Protein AF-A0A947W1D9-F1 (afdb_monomer)

Secondary structure (DSSP, 8-state):
-TTTGGGGGG-TT---EEESS----STTEEEHHHHHHHHHHHHHH-TTHHHHHHTT--TTSEEEEEEE--TTSS-EEEEEEHHHHHHHHHHHHHH--S--TT-EEEE-S-TTSHIIIIIIIIHHHHHTPEEEE-S-GGG------EE--TTTTS-SEE--GGG--TT---EEPTT----PPPPPP--

Nearest PDB structures (foldseek):
  5x8g-assembly2_D  TM=7.970E-01  e=2.942E-05  Bacillus subtilis subsp. subtilis str. 168
  4rm2-assembly2_B  TM=6.551E-01  e=7.349E-05  Rhodopseudomonas palustris
  7r27-assembly2_B  TM=7.292E-01  e=8.816E-04  Lactiplantibacillus plantarum subsp. plantarum NC8
  8r2r-assembly1_A  TM=5.818E-01  e=1.719E-04  Mycobacterium tuberculosis H37Rv
  8r2r-assembly1_B  TM=5.277E-01  e=4.295E-04  Mycobacterium tuberculosis H37Rv

Radius of gyration: 20.8 Å; Cα contacts (8 Å, |Δi|>4): 222; chains: 1; bounding box: 46×41×56 Å

Mean predicted aligned error: 9.66 Å

pLDDT: mean 82.37, std 11.37, range [47.38, 97.5]

Structure (mmCIF, N/CA/C/O backbone):
data_AF-A0A947W1D9-F1
#
_entry.id   AF-A0A947W1D9-F1
#
loop_
_atom_site.group_PDB
_atom_site.id
_atom_site.type_symbol
_atom_site.label_atom_id
_atom_site.label_alt_id
_atom_site.label_comp_id
_atom_site.label_asym_id
_atom_site.label_entity_id
_atom_site.label_seq_id
_atom_site.pdbx_PDB_ins_code
_atom_site.Cartn_x
_atom_site.Cartn_y
_atom_site.Cartn_z
_atom_site.occupancy
_atom_site.B_iso_or_equiv
_atom_site.auth_seq_id
_atom_site.auth_comp_id
_atom_site.auth_asym_id
_atom_site.auth_atom_id
_atom_site.pdbx_PDB_model_num
ATOM 1 N N . MET A 1 1 ? -1.445 18.663 15.260 1.00 65.25 1 MET A N 1
ATOM 2 C CA . MET A 1 1 ? -2.920 18.603 15.374 1.00 65.25 1 MET A CA 1
ATOM 3 C C . MET A 1 1 ? -3.653 19.907 15.037 1.00 65.25 1 MET A C 1
ATOM 5 O O . MET A 1 1 ? -4.730 19.825 14.460 1.00 65.25 1 MET A O 1
ATOM 9 N N . GLU A 1 2 ? -3.086 21.098 15.281 1.00 70.19 2 GLU A N 1
ATOM 10 C CA . GLU A 1 2 ? -3.720 22.392 14.919 1.00 70.19 2 GLU A CA 1
ATOM 11 C C . GLU A 1 2 ? -4.111 22.526 13.439 1.00 70.19 2 GLU A C 1
ATOM 13 O O . GLU A 1 2 ? -5.092 23.182 13.113 1.00 70.19 2 GLU A O 1
ATOM 18 N N . LYS A 1 3 ? -3.373 21.865 12.541 1.00 77.81 3 LYS A N 1
ATOM 19 C CA . LYS A 1 3 ? -3.669 21.858 11.103 1.00 77.81 3 LYS A CA 1
ATOM 20 C C . LYS A 1 3 ? -4.843 20.958 10.712 1.00 77.81 3 LYS A C 1
ATOM 22 O O . LYS A 1 3 ? -5.355 21.135 9.623 1.00 77.81 3 LYS A O 1
ATOM 27 N N . LEU A 1 4 ? -5.236 19.986 11.542 1.00 81.19 4 LEU A N 1
ATOM 28 C CA . LEU A 1 4 ? -6.289 19.017 11.206 1.00 81.19 4 LEU A CA 1
ATOM 29 C C . LEU A 1 4 ? -7.662 19.464 11.718 1.00 81.19 4 LEU A C 1
ATOM 31 O O . LEU A 1 4 ? -8.633 19.395 10.972 1.00 81.19 4 LEU A O 1
ATOM 35 N N . LYS A 1 5 ? -7.734 19.960 12.964 1.00 80.56 5 LYS A N 1
ATOM 36 C CA . LYS A 1 5 ? -8.996 20.350 13.623 1.00 80.56 5 LYS A CA 1
ATOM 37 C C . LYS A 1 5 ? -9.907 21.246 12.767 1.00 80.56 5 LYS A C 1
ATOM 39 O O . LYS A 1 5 ? -11.096 20.944 12.692 1.00 80.56 5 LYS A O 1
ATOM 44 N N . PRO A 1 6 ? -9.401 22.286 12.070 1.00 86.75 6 PRO A N 1
ATOM 45 C CA . PRO A 1 6 ? -10.247 23.146 11.244 1.00 86.75 6 PRO A CA 1
ATOM 46 C C . PRO A 1 6 ? -10.949 22.409 10.101 1.00 86.75 6 PRO A C 1
ATOM 48 O O . PRO A 1 6 ? -12.008 22.850 9.677 1.00 86.75 6 PRO A O 1
ATOM 51 N N . HIS A 1 7 ? -10.396 21.287 9.633 1.00 88.31 7 HIS A N 1
ATOM 52 C CA . HIS A 1 7 ? -10.870 20.550 8.460 1.00 88.31 7 HIS A CA 1
ATOM 53 C C . HIS A 1 7 ? -11.652 19.276 8.809 1.00 88.31 7 HIS A C 1
ATOM 55 O O . HIS A 1 7 ? -12.111 18.589 7.905 1.00 88.31 7 HIS A O 1
ATOM 61 N N . LEU A 1 8 ? -11.859 18.940 10.092 1.00 86.06 8 LEU A N 1
ATOM 62 C CA . LEU A 1 8 ? -12.599 17.721 10.472 1.00 86.06 8 LEU A CA 1
ATOM 63 C C . LEU A 1 8 ? -14.022 17.691 9.894 1.00 86.06 8 LEU A C 1
ATOM 65 O O . LEU A 1 8 ? -14.503 16.642 9.479 1.00 86.06 8 LEU A O 1
ATOM 69 N N . HIS A 1 9 ? -14.666 18.856 9.795 1.00 87.69 9 HIS A N 1
ATOM 70 C CA . HIS A 1 9 ? -15.991 19.001 9.191 1.00 87.69 9 HIS A CA 1
ATOM 71 C C . HIS A 1 9 ? -16.025 18.684 7.681 1.00 87.69 9 HIS A C 1
ATOM 73 O O . HIS A 1 9 ? -17.098 18.431 7.138 1.00 87.69 9 HIS A O 1
ATOM 79 N N . GLU A 1 10 ? -14.870 18.680 7.006 1.00 92.75 10 GLU A N 1
ATOM 80 C CA . GLU A 1 10 ? -14.723 18.332 5.586 1.00 92.75 10 GLU A CA 1
ATOM 81 C C . GLU A 1 10 ? -14.607 16.813 5.366 1.00 92.75 10 GLU A C 1
ATOM 83 O O . GLU A 1 10 ? -14.600 16.353 4.225 1.00 92.75 10 GLU A O 1
ATOM 88 N N . LEU A 1 11 ? -14.523 16.023 6.444 1.00 89.75 11 LEU A N 1
ATOM 89 C CA . LEU A 1 11 ? -14.273 14.582 6.412 1.00 89.75 11 LEU A CA 1
ATOM 90 C C . LEU A 1 11 ? -15.469 13.796 6.986 1.00 89.75 11 LEU A C 1
ATOM 92 O O . LEU A 1 11 ? -15.345 13.175 8.041 1.00 89.75 11 LEU A O 1
ATOM 96 N N . PRO A 1 12 ? -16.636 13.785 6.312 1.00 89.19 12 PRO A N 1
ATOM 97 C CA . PRO A 1 12 ? -17.862 13.182 6.848 1.00 89.19 12 PRO A CA 1
ATOM 98 C C . PRO A 1 12 ? -17.763 11.663 7.064 1.00 89.19 12 PRO A C 1
ATOM 100 O O . PRO A 1 12 ? -18.490 11.112 7.886 1.00 89.19 12 PRO A O 1
ATOM 103 N N . ASP A 1 13 ? -16.854 10.992 6.353 1.00 91.44 13 ASP A N 1
ATOM 104 C CA . ASP A 1 13 ? -16.625 9.548 6.466 1.00 91.44 13 ASP A CA 1
ATOM 105 C C . ASP A 1 13 ? -15.578 9.176 7.534 1.00 91.44 13 ASP A C 1
ATOM 107 O O . ASP A 1 13 ? -15.318 7.990 7.768 1.00 91.44 13 ASP A O 1
ATOM 111 N N . LEU A 1 14 ? -14.956 10.163 8.191 1.00 90.25 14 LEU A N 1
ATOM 112 C CA . LEU A 1 14 ? -13.935 9.931 9.208 1.00 90.25 14 LEU A CA 1
ATOM 113 C C . LEU A 1 14 ? -14.561 9.352 10.482 1.00 90.25 14 LEU A C 1
ATOM 115 O O . LEU A 1 14 ? -15.248 10.036 11.236 1.00 90.25 14 LEU A O 1
ATOM 119 N N . LYS A 1 15 ? -14.280 8.073 10.746 1.00 91.12 15 LYS A N 1
ATOM 120 C CA . LYS A 1 15 ? -14.845 7.355 11.899 1.00 91.12 15 LYS A CA 1
ATOM 121 C C . LYS A 1 15 ? -13.993 7.424 13.153 1.00 91.12 15 LYS A C 1
ATOM 123 O O . LYS A 1 15 ? -14.561 7.463 14.234 1.00 91.12 15 LYS A O 1
ATOM 128 N N . TRP A 1 16 ? -12.670 7.386 13.013 1.00 91.12 16 TRP A N 1
ATOM 129 C CA . TRP A 1 16 ? -11.745 7.324 14.142 1.00 91.12 16 TRP A CA 1
ATOM 130 C C . TRP A 1 16 ? -10.490 8.146 13.874 1.00 91.12 16 TRP A C 1
ATOM 132 O O . TRP A 1 16 ? -9.946 8.118 12.769 1.00 91.12 16 TRP A O 1
ATOM 142 N N . LEU A 1 17 ? -10.011 8.821 14.913 1.00 90.50 17 LEU A N 1
ATOM 143 C CA . LEU A 1 17 ? -8.702 9.458 14.971 1.00 90.50 17 LEU A CA 1
ATOM 144 C C . LEU A 1 17 ? -7.803 8.617 15.880 1.00 90.50 17 LEU A C 1
ATOM 146 O O . LEU A 1 17 ? -8.127 8.409 17.046 1.00 90.50 17 LEU A O 1
ATOM 150 N N . ILE A 1 18 ? -6.694 8.114 15.337 1.00 91.56 18 ILE A N 1
ATOM 151 C CA . ILE A 1 18 ? -5.719 7.325 16.098 1.00 91.56 18 ILE A CA 1
ATOM 152 C C . ILE A 1 18 ? -4.506 8.201 16.379 1.00 91.56 18 ILE A C 1
ATOM 154 O O . ILE A 1 18 ? -3.854 8.681 15.448 1.00 91.56 18 ILE A O 1
ATOM 158 N N . CYS A 1 19 ? -4.211 8.413 17.656 1.00 88.00 19 CYS A N 1
ATOM 159 C CA . CYS A 1 19 ? -3.141 9.297 18.097 1.00 88.00 19 CYS A CA 1
ATOM 160 C C . CYS A 1 19 ? -1.982 8.504 18.700 1.00 88.00 19 CYS A C 1
ATOM 162 O O . CYS A 1 19 ? -2.192 7.577 19.480 1.00 88.00 19 CYS A O 1
ATOM 164 N N . TRP A 1 20 ? -0.759 8.874 18.317 1.00 82.31 20 TRP A N 1
ATOM 165 C CA . TRP A 1 20 ? 0.463 8.258 18.839 1.00 82.31 20 TRP A CA 1
ATOM 166 C C . TRP A 1 20 ? 0.840 8.839 20.203 1.00 82.31 20 TRP A C 1
ATOM 168 O O . TRP A 1 20 ? 0.899 8.098 21.175 1.00 82.31 20 TRP A O 1
ATOM 178 N N . ASP A 1 21 ? 1.022 10.162 20.266 1.00 70.44 21 ASP A N 1
ATOM 179 C CA . ASP A 1 21 ? 1.586 10.843 21.442 1.00 70.44 21 ASP A CA 1
ATOM 180 C C . ASP A 1 21 ? 0.650 11.905 22.059 1.00 70.44 21 ASP A C 1
ATOM 182 O O . ASP A 1 21 ? 0.921 12.402 23.148 1.00 70.44 21 ASP A O 1
ATOM 186 N N . ASP A 1 22 ? -0.448 12.259 21.380 1.00 66.12 22 ASP A N 1
ATOM 187 C CA . ASP A 1 22 ? -1.362 13.337 21.786 1.00 66.12 22 ASP A CA 1
ATOM 188 C C . ASP A 1 22 ? -2.714 12.784 22.271 1.00 66.12 22 ASP A C 1
ATOM 190 O O . ASP A 1 22 ? -3.295 11.902 21.636 1.00 66.12 22 ASP A O 1
ATOM 194 N N . GLU A 1 23 ? -3.276 13.367 23.331 1.00 64.25 23 GLU A N 1
ATOM 195 C CA . GLU A 1 23 ? -4.697 13.208 23.660 1.00 64.25 23 GLU A CA 1
ATOM 196 C C . GLU A 1 23 ? -5.527 14.190 22.821 1.00 64.25 23 GLU A C 1
ATOM 198 O O . GLU A 1 23 ? -5.279 15.401 22.807 1.00 64.25 23 GLU A O 1
ATOM 203 N N . LEU A 1 24 ? -6.522 13.676 22.100 1.00 66.50 24 LEU A N 1
ATOM 204 C CA . LEU A 1 24 ? -7.522 14.502 21.436 1.00 66.50 24 LEU A CA 1
ATOM 205 C C . LEU A 1 24 ? -8.778 14.562 22.306 1.00 66.50 24 LEU A C 1
ATOM 207 O O . LEU A 1 24 ? -9.308 13.544 22.733 1.00 66.50 24 LEU A O 1
ATOM 211 N N . ASP A 1 25 ? -9.280 15.773 22.522 1.00 73.88 25 ASP A N 1
ATOM 212 C CA . ASP A 1 25 ? -10.601 16.014 23.111 1.00 73.88 25 ASP A CA 1
ATOM 213 C C . ASP A 1 25 ? -11.681 15.920 22.018 1.00 73.88 25 ASP A C 1
ATOM 215 O O . ASP A 1 25 ? -12.396 16.875 21.731 1.00 73.88 25 ASP A O 1
ATOM 219 N N . GLU A 1 26 ? -11.697 14.791 21.308 1.00 79.62 26 GLU A N 1
ATOM 220 C CA . GLU A 1 26 ? -12.687 14.464 20.280 1.00 79.62 26 GLU A CA 1
ATOM 221 C C . GLU A 1 26 ? -13.307 13.108 20.626 1.00 79.62 26 GLU A C 1
ATOM 223 O O . GLU A 1 26 ? -12.587 12.148 20.917 1.00 79.62 26 GLU A O 1
ATOM 228 N N . GLU A 1 27 ? -14.636 13.004 20.559 1.00 82.25 27 GLU A N 1
ATOM 229 C CA . GLU A 1 27 ? -15.376 11.797 20.963 1.00 82.25 27 GLU A CA 1
ATOM 230 C C . GLU A 1 27 ? -14.940 10.543 20.180 1.00 82.25 27 GLU A C 1
ATOM 232 O O . GLU A 1 27 ? -14.950 9.429 20.704 1.00 82.25 27 GLU A O 1
ATOM 237 N N . ASN A 1 28 ? -14.511 10.720 18.929 1.00 87.56 28 ASN A N 1
ATOM 238 C CA . ASN A 1 28 ? -14.070 9.648 18.043 1.00 87.56 28 ASN A CA 1
ATOM 239 C C . ASN A 1 28 ? -12.541 9.479 17.987 1.00 87.56 28 ASN A C 1
ATOM 241 O O . ASN A 1 28 ? -12.009 8.966 16.998 1.00 87.56 28 ASN A O 1
ATOM 245 N N . SER A 1 29 ? -11.818 9.893 19.027 1.00 89.56 29 SER A N 1
ATOM 246 C CA . SER A 1 29 ? -10.366 9.731 19.110 1.00 89.56 29 SER A CA 1
ATOM 247 C C . SER A 1 29 ? -9.937 8.685 20.140 1.00 89.56 29 SER A C 1
ATOM 249 O O . SER A 1 29 ? -10.567 8.522 21.184 1.00 89.56 29 SER A O 1
ATOM 251 N N . ILE A 1 30 ? -8.873 7.942 19.829 1.00 90.56 30 ILE A N 1
ATOM 252 C CA . ILE A 1 30 ? -8.251 6.959 20.727 1.00 90.56 30 ILE A CA 1
ATOM 253 C C . ILE A 1 30 ? -6.729 6.954 20.554 1.00 90.56 30 ILE A C 1
ATOM 255 O O . ILE A 1 30 ? -6.211 7.299 19.490 1.00 90.56 30 ILE A O 1
ATOM 259 N N . SER A 1 31 ? -6.005 6.516 21.584 1.00 90.12 31 SER A N 1
ATOM 260 C CA . SER A 1 31 ? -4.573 6.239 21.460 1.00 90.12 31 SER A CA 1
ATOM 261 C C . SER A 1 31 ? -4.322 4.979 20.626 1.00 90.12 31 SER A C 1
ATOM 263 O O . SER A 1 31 ? -5.196 4.111 20.497 1.00 90.12 31 SER A O 1
ATOM 265 N N . LEU A 1 32 ? -3.108 4.850 20.086 1.00 90.88 32 LEU A N 1
ATOM 266 C CA . LEU A 1 32 ? -2.674 3.614 19.436 1.00 90.88 32 LEU A CA 1
ATOM 267 C C . LEU A 1 32 ? -2.773 2.411 20.387 1.00 90.88 32 LEU A C 1
ATOM 269 O O . LEU A 1 32 ? -3.315 1.382 20.000 1.00 90.88 32 LEU A O 1
ATOM 273 N N . GLU A 1 33 ? -2.350 2.562 21.643 1.00 90.50 33 GLU A N 1
ATOM 274 C CA . GLU A 1 33 ? -2.447 1.504 22.660 1.00 90.50 33 GLU A CA 1
ATOM 275 C C . GLU A 1 33 ? -3.904 1.055 22.881 1.00 90.50 33 GLU A C 1
ATOM 277 O O . GLU A 1 33 ? -4.206 -0.138 22.950 1.00 90.50 33 GLU A O 1
ATO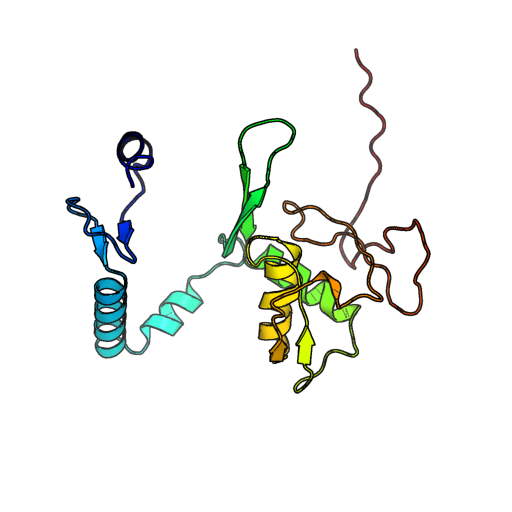M 282 N N . ALA A 1 34 ? -4.849 1.998 22.940 1.00 90.75 34 ALA A N 1
ATOM 283 C CA . ALA A 1 34 ? -6.265 1.670 23.070 1.00 90.75 34 ALA A CA 1
ATOM 284 C C . ALA A 1 34 ? -6.804 0.925 21.835 1.00 90.75 34 ALA A C 1
ATOM 286 O O . ALA A 1 34 ? -7.634 0.023 21.977 1.00 90.75 34 ALA A O 1
ATOM 287 N N . LEU A 1 35 ? -6.336 1.271 20.630 1.00 93.12 35 LEU A N 1
ATOM 288 C CA . LEU A 1 35 ? -6.665 0.535 19.407 1.00 93.12 35 LEU A CA 1
ATOM 289 C C . LEU A 1 35 ? -6.107 -0.896 19.443 1.00 93.12 35 LEU A C 1
ATOM 291 O O . LEU A 1 35 ? -6.831 -1.836 19.116 1.00 93.12 35 LEU A O 1
ATOM 295 N N . GLU A 1 36 ? -4.853 -1.066 19.860 1.00 93.75 36 GLU A N 1
ATOM 296 C CA . GLU A 1 36 ? -4.198 -2.374 19.982 1.00 93.75 36 GLU A CA 1
ATOM 297 C C . GLU A 1 36 ? -4.934 -3.278 20.979 1.00 93.75 36 GLU A C 1
ATOM 299 O O . GLU A 1 36 ? -5.248 -4.426 20.654 1.00 93.75 36 GLU A O 1
ATOM 304 N N . ASN A 1 37 ? -5.312 -2.743 22.144 1.00 95.06 37 ASN A N 1
ATOM 305 C CA . ASN A 1 37 ? -6.092 -3.467 23.150 1.00 95.06 37 ASN A CA 1
ATOM 306 C C . ASN A 1 37 ? -7.462 -3.910 22.612 1.00 95.06 37 ASN A C 1
ATOM 308 O O . ASN A 1 37 ? -7.834 -5.076 22.752 1.00 95.06 37 ASN A O 1
ATOM 312 N N . ARG A 1 38 ? -8.186 -3.025 21.910 1.00 94.06 38 ARG A N 1
ATOM 313 C CA . ARG A 1 38 ? -9.451 -3.385 21.238 1.00 94.06 38 ARG A CA 1
ATOM 314 C C . ARG A 1 38 ? -9.258 -4.486 20.195 1.00 94.06 38 ARG A C 1
ATOM 316 O O . ARG A 1 38 ? -10.105 -5.373 20.066 1.00 94.06 38 ARG A O 1
ATOM 323 N N . GLY A 1 39 ? -8.158 -4.435 19.445 1.00 94.50 39 GLY A N 1
ATOM 324 C CA . GLY A 1 39 ? -7.783 -5.475 18.488 1.00 94.50 39 GLY A CA 1
ATOM 325 C C . GLY A 1 39 ? -7.560 -6.826 19.171 1.00 94.50 39 GLY A C 1
ATOM 326 O O . GLY A 1 39 ? -8.107 -7.834 18.723 1.00 94.50 39 GLY A O 1
ATOM 327 N N . ALA A 1 40 ? -6.832 -6.840 20.290 1.00 96.06 40 ALA A N 1
ATOM 328 C CA . ALA A 1 40 ? -6.573 -8.043 21.076 1.00 96.06 40 ALA A CA 1
ATOM 329 C C . ALA A 1 40 ? -7.859 -8.650 21.665 1.00 96.06 40 ALA A C 1
ATOM 331 O O . ALA A 1 40 ? -8.072 -9.858 21.559 1.00 96.06 40 ALA A O 1
ATOM 332 N N . GLU A 1 41 ? -8.749 -7.825 22.223 1.00 97.31 41 GLU A N 1
ATOM 333 C CA . GLU A 1 41 ? -10.059 -8.263 22.727 1.00 97.31 41 GLU A CA 1
ATOM 334 C C . GLU A 1 41 ? -10.934 -8.847 21.611 1.00 97.31 41 GLU A C 1
ATOM 336 O O . GLU A 1 41 ? -11.536 -9.910 21.777 1.00 97.31 41 GLU A O 1
ATOM 341 N N . THR A 1 42 ? -10.959 -8.192 20.445 1.00 96.25 42 THR A N 1
ATOM 342 C CA . THR A 1 42 ? -11.703 -8.664 19.268 1.00 96.25 42 THR A CA 1
ATOM 343 C C . THR A 1 42 ? -11.176 -10.013 18.786 1.00 96.25 42 THR A C 1
ATOM 345 O O . THR A 1 42 ? -11.962 -10.920 18.508 1.00 96.25 42 THR A O 1
ATOM 348 N N . LEU A 1 43 ? -9.851 -10.172 18.723 1.00 95.94 43 LEU A N 1
ATOM 349 C CA . LEU A 1 43 ? -9.211 -11.420 18.318 1.00 95.94 43 LEU A CA 1
ATOM 350 C C . LEU A 1 43 ? -9.462 -12.549 19.328 1.00 95.94 43 LEU A C 1
ATOM 352 O O . LEU A 1 43 ? -9.715 -13.683 18.926 1.00 95.94 43 LEU A O 1
ATOM 356 N N . ALA A 1 44 ? -9.440 -12.249 20.629 1.00 96.81 44 ALA A N 1
ATOM 357 C CA . ALA A 1 44 ? -9.752 -13.220 21.676 1.00 96.81 44 ALA A CA 1
ATOM 358 C C . ALA A 1 44 ? -11.222 -13.673 21.626 1.00 96.81 44 ALA A C 1
ATOM 360 O O . ALA A 1 44 ? -11.511 -14.856 21.813 1.00 96.81 44 ALA A O 1
ATOM 361 N N . ALA A 1 45 ? -12.145 -12.747 21.350 1.00 97.50 45 ALA A N 1
ATOM 362 C CA . ALA A 1 45 ? -13.571 -13.037 21.228 1.00 97.50 45 ALA A CA 1
ATOM 363 C C . ALA A 1 45 ? -13.925 -13.771 19.924 1.00 97.50 45 ALA A C 1
ATOM 365 O O . ALA A 1 45 ? -14.866 -14.566 19.903 1.00 97.50 45 ALA A O 1
ATOM 366 N N . SER A 1 46 ? -13.184 -13.519 18.841 1.00 96.69 46 SER A N 1
ATOM 367 C CA . SER A 1 46 ? -13.402 -14.145 17.538 1.00 96.69 46 SER A CA 1
ATOM 368 C C . SER A 1 46 ? -12.071 -14.467 16.843 1.00 96.69 46 SER A C 1
ATOM 370 O O . SER A 1 46 ? -11.600 -13.693 16.009 1.00 96.69 46 SER A O 1
ATOM 372 N N . PRO A 1 47 ? -11.462 -15.636 17.122 1.00 93.25 47 PRO A N 1
ATOM 373 C CA . PRO A 1 47 ? -10.167 -16.012 16.544 1.00 93.25 47 PRO A CA 1
ATOM 374 C C . PRO A 1 47 ? -10.147 -16.086 15.007 1.00 93.25 47 PRO A C 1
ATOM 376 O O . PRO A 1 47 ? -9.087 -15.967 14.399 1.00 93.25 47 PRO A O 1
ATOM 379 N N . GLY A 1 48 ? -11.310 -16.271 14.368 1.00 95.81 48 GLY A N 1
ATOM 380 C CA . GLY A 1 48 ? -11.459 -16.297 12.907 1.00 95.81 48 GLY A CA 1
ATOM 381 C C . GLY A 1 48 ? -11.514 -14.918 12.243 1.00 95.81 48 GLY A C 1
ATOM 382 O O . GLY A 1 48 ? -11.468 -14.839 11.018 1.00 95.81 48 GLY A O 1
ATOM 383 N N . VAL A 1 49 ? -11.574 -13.833 13.027 1.00 95.69 49 VAL A N 1
ATOM 384 C CA . VAL A 1 49 ? -11.817 -12.477 12.513 1.00 95.69 49 VAL A CA 1
ATOM 385 C C . VAL A 1 49 ? -10.779 -12.028 11.484 1.00 95.69 49 VAL A C 1
ATOM 387 O O . VAL A 1 49 ? -11.132 -11.331 10.539 1.00 95.69 49 VAL A O 1
ATOM 390 N N . ILE A 1 50 ? -9.518 -12.450 11.629 1.00 94.31 50 ILE A N 1
ATOM 391 C CA . ILE A 1 50 ? -8.453 -12.107 10.677 1.00 94.31 50 ILE A CA 1
ATOM 392 C C . ILE A 1 50 ? -8.772 -12.708 9.307 1.00 94.31 50 ILE A C 1
ATOM 394 O O . ILE A 1 50 ? -8.836 -11.973 8.328 1.00 94.31 50 ILE A O 1
ATOM 398 N N . GLY A 1 51 ? -9.078 -14.007 9.253 1.00 96.25 51 GLY A N 1
ATOM 399 C CA . GLY A 1 51 ? -9.464 -14.675 8.010 1.00 96.25 51 GLY A CA 1
ATOM 400 C C . GLY A 1 51 ? -10.749 -14.097 7.413 1.00 96.25 51 GLY A C 1
ATOM 401 O O . GLY A 1 51 ? -10.852 -13.927 6.202 1.00 96.25 51 GLY A O 1
ATOM 402 N N . ASP A 1 52 ? -11.723 -13.724 8.247 1.00 95.56 52 ASP A N 1
ATOM 403 C CA . ASP A 1 52 ? -12.955 -13.074 7.782 1.00 95.56 52 ASP A CA 1
ATOM 404 C C . ASP A 1 52 ? -12.699 -11.697 7.154 1.00 95.56 52 ASP A C 1
ATOM 406 O O . ASP A 1 52 ? -13.392 -11.313 6.208 1.00 95.56 52 ASP A O 1
ATOM 410 N N . VAL A 1 53 ? -11.738 -10.936 7.686 1.00 93.25 53 VAL A N 1
ATOM 411 C CA . VAL A 1 53 ? -11.302 -9.657 7.111 1.00 93.25 53 VAL A CA 1
ATOM 412 C C . VAL A 1 53 ? -10.541 -9.899 5.812 1.00 93.25 53 VAL A C 1
ATOM 414 O O . VAL A 1 53 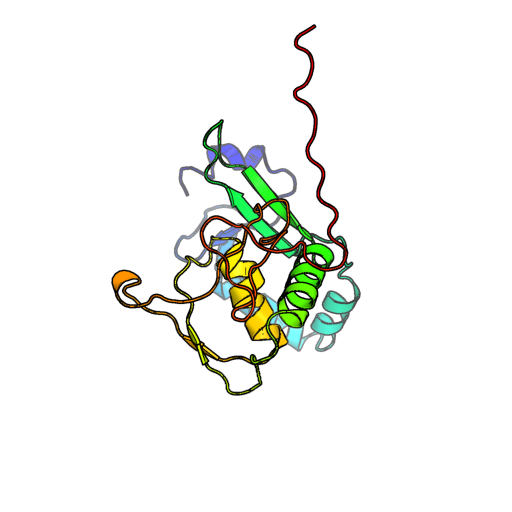? -10.888 -9.292 4.803 1.00 93.25 53 VAL A O 1
ATOM 417 N N . GLU A 1 54 ? -9.576 -10.820 5.806 1.00 93.94 54 GLU A N 1
ATOM 418 C CA . GLU A 1 54 ? -8.802 -11.195 4.615 1.00 93.94 54 GLU A CA 1
ATOM 419 C C . GLU A 1 54 ? -9.711 -11.613 3.453 1.00 93.94 54 GLU A C 1
ATOM 421 O O . GLU A 1 54 ? -9.551 -11.130 2.335 1.00 93.94 54 GLU A O 1
ATOM 426 N N . ASN A 1 55 ? -10.730 -12.432 3.726 1.00 95.81 55 ASN A N 1
ATOM 427 C CA . ASN A 1 55 ? -11.680 -12.916 2.722 1.00 95.81 55 ASN A CA 1
ATOM 428 C C . ASN A 1 55 ? -12.573 -11.818 2.118 1.00 95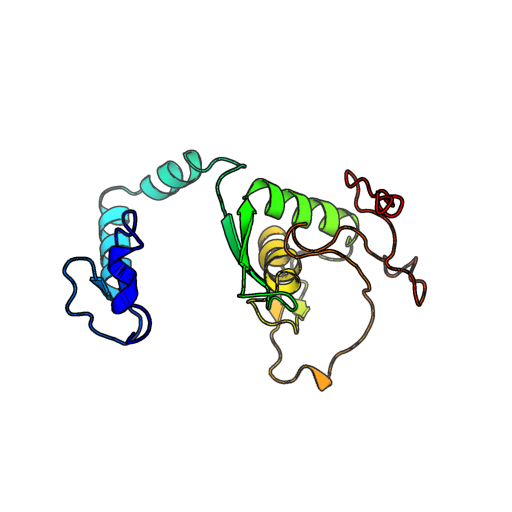.81 55 ASN A C 1
ATOM 430 O O . ASN A 1 55 ? -13.191 -12.038 1.074 1.00 95.81 55 ASN A O 1
ATOM 434 N N . LYS A 1 56 ? -12.690 -10.654 2.769 1.00 96.38 56 LYS A N 1
ATOM 435 C CA . LYS A 1 56 ? -13.479 -9.523 2.257 1.00 96.38 56 LYS A CA 1
ATOM 436 C C . LYS A 1 56 ? -12.680 -8.625 1.321 1.00 96.38 56 LYS A C 1
ATOM 438 O O . LYS A 1 56 ? -13.302 -7.972 0.486 1.00 96.38 56 LYS A O 1
ATOM 443 N N . ILE A 1 57 ? -11.352 -8.609 1.439 1.00 96.19 57 ILE A N 1
ATOM 444 C CA . ILE A 1 57 ? -10.475 -7.754 0.634 1.00 96.19 57 ILE A CA 1
ATOM 445 C C . ILE A 1 57 ? -10.600 -8.141 -0.840 1.00 96.19 57 ILE A C 1
ATOM 447 O O . ILE A 1 57 ? -10.411 -9.299 -1.218 1.00 96.19 57 ILE A O 1
ATOM 451 N N . GLN A 1 58 ? -10.913 -7.161 -1.680 1.00 97.25 58 GLN A N 1
ATOM 452 C CA . GLN A 1 58 ? -10.971 -7.309 -3.127 1.00 97.25 58 GLN A CA 1
ATOM 453 C C . GLN A 1 58 ? -9.690 -6.780 -3.783 1.00 97.25 58 GLN A C 1
ATOM 455 O O . GLN A 1 58 ? -9.067 -5.847 -3.277 1.00 97.25 58 GLN A O 1
ATOM 460 N N . PRO A 1 59 ? -9.291 -7.316 -4.952 1.00 96.88 59 PRO A N 1
ATOM 461 C CA . PRO A 1 59 ? -8.098 -6.844 -5.653 1.00 96.88 59 PRO A CA 1
ATOM 462 C C . PRO A 1 59 ? -8.116 -5.345 -5.983 1.00 96.88 59 PRO A C 1
ATOM 464 O O . PRO A 1 59 ? -7.058 -4.723 -6.018 1.00 96.88 59 PRO A O 1
ATOM 467 N N . ASP A 1 60 ? -9.292 -4.768 -6.223 1.00 97.38 60 ASP A N 1
ATOM 468 C CA . ASP A 1 60 ? -9.440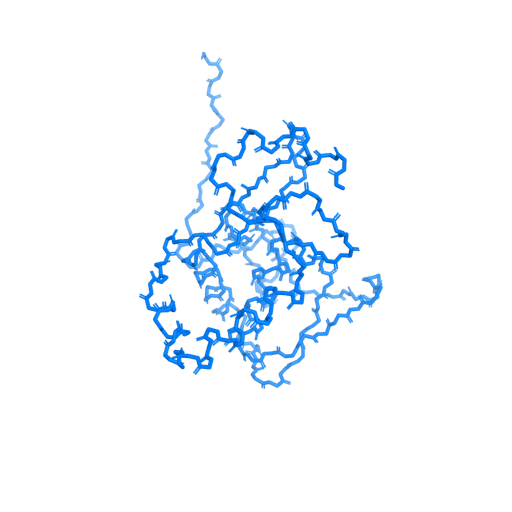 -3.353 -6.574 1.00 97.38 60 ASP A CA 1
ATOM 469 C C . ASP A 1 60 ? -9.570 -2.432 -5.341 1.00 97.38 60 ASP A C 1
ATOM 471 O O . ASP A 1 60 ? -9.572 -1.209 -5.496 1.00 97.38 60 ASP A O 1
ATOM 475 N N . ASP A 1 61 ? -9.614 -2.988 -4.121 1.00 96.62 61 ASP A N 1
ATOM 476 C CA . ASP A 1 61 ? -9.577 -2.193 -2.891 1.00 96.62 61 ASP A CA 1
ATOM 477 C C . ASP A 1 61 ? -8.234 -1.462 -2.770 1.00 96.62 61 ASP A C 1
ATOM 479 O O . ASP A 1 61 ? -7.175 -1.984 -3.139 1.00 96.62 61 ASP A O 1
ATOM 483 N N . ILE A 1 62 ? -8.271 -0.240 -2.234 1.00 96.19 62 ILE A N 1
ATOM 484 C CA . ILE A 1 62 ? -7.071 0.574 -2.027 1.00 96.19 62 ILE A CA 1
ATOM 485 C C . ILE A 1 62 ? -6.197 -0.055 -0.942 1.00 96.19 62 ILE A C 1
ATOM 487 O O . ILE A 1 62 ? -6.613 -0.174 0.207 1.00 96.19 62 ILE A O 1
ATOM 491 N N . ALA A 1 63 ? -4.961 -0.391 -1.310 1.00 94.12 63 ALA A N 1
ATOM 492 C CA . ALA A 1 63 ? -3.965 -0.951 -0.406 1.00 94.12 63 ALA A CA 1
ATOM 493 C C . ALA A 1 63 ? -3.094 0.140 0.229 1.00 94.12 63 ALA A C 1
ATOM 495 O O . ALA A 1 63 ? -2.805 0.094 1.423 1.00 94.12 63 ALA A O 1
ATOM 496 N N . ILE A 1 64 ? -2.648 1.119 -0.569 1.00 93.94 64 ILE A N 1
ATOM 497 C CA . ILE A 1 64 ? -1.776 2.208 -0.109 1.00 93.94 64 ILE A CA 1
ATOM 498 C C . ILE A 1 64 ? -2.116 3.530 -0.800 1.00 93.94 64 ILE A C 1
ATOM 500 O O . ILE A 1 64 ? -2.561 3.557 -1.947 1.00 93.94 64 ILE A O 1
ATOM 504 N N . ILE A 1 65 ? -1.841 4.638 -0.110 1.00 93.19 65 ILE A N 1
ATOM 505 C CA . ILE A 1 65 ? -1.883 5.991 -0.671 1.00 93.19 65 ILE A CA 1
ATOM 506 C C . ILE A 1 65 ? -0.482 6.592 -0.555 1.00 93.19 65 ILE A C 1
ATOM 508 O O . ILE A 1 65 ? 0.075 6.656 0.541 1.00 93.19 65 ILE A O 1
ATOM 512 N N . ILE A 1 66 ? 0.086 7.033 -1.678 1.00 91.00 66 ILE A N 1
ATOM 513 C CA . ILE A 1 66 ? 1.395 7.699 -1.723 1.00 91.00 66 ILE A CA 1
ATOM 514 C C . ILE A 1 66 ? 1.211 9.143 -2.175 1.00 91.00 66 ILE A C 1
ATOM 516 O O . ILE A 1 66 ? 0.637 9.400 -3.230 1.00 91.00 66 ILE A O 1
ATOM 520 N N . TYR A 1 67 ? 1.719 10.088 -1.385 1.00 88.88 67 TYR A N 1
ATOM 521 C CA . TYR A 1 67 ? 1.661 11.506 -1.725 1.00 88.88 67 TYR A CA 1
ATOM 522 C C . TYR A 1 67 ? 2.815 11.894 -2.642 1.00 88.88 67 TYR A C 1
ATOM 524 O O . TYR A 1 67 ? 3.981 11.633 -2.342 1.00 88.88 67 TYR A O 1
ATOM 532 N N . THR A 1 68 ? 2.492 12.552 -3.750 1.00 82.56 68 THR A N 1
ATOM 533 C CA . THR A 1 68 ? 3.485 13.117 -4.665 1.00 82.56 68 THR A CA 1
ATOM 534 C C . THR A 1 68 ? 3.750 14.578 -4.312 1.00 82.56 68 THR A C 1
ATOM 536 O O . THR A 1 68 ? 2.846 15.306 -3.902 1.00 82.56 68 THR A O 1
ATOM 539 N N . SER A 1 69 ? 5.002 15.022 -4.449 1.00 75.56 69 SER A N 1
ATOM 540 C CA . SER A 1 69 ? 5.434 16.371 -4.051 1.00 75.56 69 SER A CA 1
ATOM 541 C C . SER A 1 69 ? 4.847 17.499 -4.906 1.00 75.56 69 SER A C 1
ATOM 543 O O . SER A 1 69 ? 4.979 18.652 -4.517 1.00 75.56 69 SER A O 1
ATOM 545 N N . GLY A 1 70 ? 4.186 17.177 -6.026 1.00 58.69 70 GLY A N 1
ATOM 546 C CA . GLY A 1 70 ? 3.427 18.114 -6.856 1.00 58.69 70 GLY A CA 1
ATOM 547 C C . GLY A 1 70 ? 4.223 19.351 -7.285 1.00 58.69 70 GLY A C 1
ATOM 548 O O . GLY A 1 70 ? 4.096 20.413 -6.692 1.00 58.69 70 GLY A O 1
ATOM 549 N N . THR A 1 71 ? 4.997 19.279 -8.371 1.00 62.28 71 THR A N 1
ATOM 550 C CA . THR A 1 71 ? 5.659 20.480 -8.930 1.00 62.28 71 THR A CA 1
ATOM 551 C C . THR A 1 71 ? 4.667 21.483 -9.534 1.00 62.28 71 THR A C 1
ATOM 553 O O . THR A 1 71 ? 5.000 22.651 -9.713 1.00 62.28 71 THR A O 1
ATOM 556 N N . THR A 1 72 ? 3.438 21.044 -9.827 1.00 68.69 72 THR A N 1
ATOM 557 C CA . THR A 1 72 ? 2.396 21.819 -10.519 1.00 68.69 72 THR A CA 1
ATOM 558 C C . THR A 1 72 ? 1.154 22.089 -9.655 1.00 68.69 72 THR A C 1
ATOM 560 O O . THR A 1 72 ? 0.079 22.344 -10.199 1.00 68.69 72 THR A O 1
ATOM 563 N N . GLY A 1 73 ? 1.245 21.978 -8.324 1.00 70.00 73 GLY A N 1
ATOM 564 C CA . GLY A 1 73 ? 0.107 22.204 -7.426 1.00 70.00 73 GLY A CA 1
ATOM 565 C C . GLY A 1 73 ? 0.253 21.537 -6.055 1.00 70.00 73 GLY A C 1
ATOM 566 O O . GLY A 1 73 ? 1.323 21.025 -5.739 1.00 70.00 73 GLY A O 1
ATOM 567 N N . PRO A 1 74 ? -0.807 21.532 -5.226 1.00 73.75 74 PRO A N 1
ATOM 568 C CA . PRO A 1 74 ? -0.772 20.871 -3.924 1.00 73.75 74 PRO A CA 1
ATOM 569 C C . PRO A 1 74 ? -0.491 19.361 -4.063 1.00 73.75 74 PRO A C 1
ATOM 571 O O . PRO A 1 74 ? -0.865 18.771 -5.085 1.00 73.75 74 PRO A O 1
ATOM 574 N N . PRO A 1 75 ? 0.134 18.727 -3.049 1.00 81.12 75 PRO A N 1
ATOM 575 C CA . PRO A 1 75 ? 0.389 17.291 -3.045 1.00 81.12 75 PRO A CA 1
ATOM 576 C C . PRO A 1 75 ? -0.874 16.480 -3.326 1.00 81.12 75 PRO A C 1
ATOM 578 O O . PRO A 1 75 ? -1.941 16.765 -2.780 1.00 81.12 75 PRO A O 1
ATOM 581 N N . LYS A 1 76 ? -0.745 15.449 -4.163 1.00 86.31 76 LYS A N 1
ATOM 582 C CA . LYS A 1 76 ? -1.849 14.549 -4.518 1.00 86.31 76 LYS A CA 1
ATOM 583 C C . LYS A 1 76 ? -1.561 13.156 -3.982 1.00 86.31 76 LYS A C 1
ATOM 585 O O . LYS A 1 76 ? -0.431 12.683 -4.083 1.00 86.31 76 LYS A O 1
ATOM 590 N N . GLY A 1 77 ? -2.579 12.508 -3.422 1.00 89.44 77 GLY A N 1
ATOM 591 C CA . GLY A 1 77 ? -2.510 11.107 -3.018 1.00 89.44 77 GLY A CA 1
ATOM 592 C C . GLY A 1 77 ? -2.795 10.197 -4.208 1.00 89.44 77 GLY A C 1
ATOM 593 O O . GLY A 1 77 ? -3.908 10.193 -4.727 1.00 89.44 77 GLY A O 1
ATOM 594 N N . ALA A 1 78 ? -1.802 9.427 -4.640 1.00 92.19 78 ALA A N 1
ATOM 595 C CA . ALA A 1 78 ? -1.998 8.341 -5.586 1.00 92.19 78 ALA A CA 1
ATOM 596 C C . ALA A 1 78 ? -2.516 7.112 -4.827 1.00 92.19 78 ALA A C 1
ATOM 598 O O . ALA A 1 78 ? -1.806 6.556 -3.985 1.00 92.19 78 ALA A O 1
ATOM 599 N N . CYS A 1 79 ? -3.752 6.711 -5.114 1.00 95.12 79 CYS A N 1
ATOM 600 C CA . CYS A 1 79 ? -4.394 5.545 -4.513 1.00 95.12 79 CYS A CA 1
ATOM 601 C C . CYS A 1 79 ? -4.035 4.290 -5.314 1.00 95.12 79 CYS A C 1
ATOM 603 O O . CYS A 1 79 ? -4.465 4.148 -6.458 1.00 95.12 79 CYS A O 1
ATOM 605 N N . LEU A 1 80 ? -3.256 3.385 -4.722 1.00 96.00 80 LEU A N 1
ATOM 606 C CA . LEU A 1 80 ? -2.849 2.134 -5.360 1.00 96.00 80 LEU A CA 1
ATOM 607 C C . LEU A 1 80 ? -3.639 0.970 -4.768 1.00 96.00 80 LEU A C 1
ATOM 609 O O . LEU A 1 80 ? -3.652 0.772 -3.551 1.00 96.00 80 LEU A O 1
ATOM 613 N N . SER A 1 81 ? -4.287 0.199 -5.640 1.00 97.25 81 SER A N 1
ATOM 614 C CA . SER A 1 81 ? -5.042 -0.994 -5.246 1.00 97.25 81 SER A CA 1
ATOM 615 C C . SER A 1 81 ? -4.134 -2.177 -4.896 1.00 97.25 81 SER A C 1
ATOM 617 O O . SER A 1 81 ? -2.954 -2.208 -5.267 1.00 97.25 81 SER A O 1
ATOM 619 N N . HIS A 1 82 ? -4.689 -3.201 -4.244 1.00 95.94 82 HIS A N 1
ATOM 620 C CA . HIS A 1 82 ? -3.991 -4.475 -4.033 1.00 95.94 82 HIS A CA 1
ATOM 621 C C . HIS A 1 82 ? -3.492 -5.080 -5.350 1.00 95.94 82 HIS A C 1
ATOM 623 O O . HIS A 1 82 ? -2.344 -5.518 -5.444 1.00 95.94 82 HIS A O 1
ATOM 629 N N . LYS A 1 83 ? -4.323 -5.056 -6.396 1.00 96.44 83 LYS A N 1
ATOM 630 C CA . LYS A 1 83 ? -3.988 -5.558 -7.731 1.00 96.44 83 LYS A CA 1
ATOM 631 C C . LYS A 1 83 ? -2.831 -4.787 -8.355 1.00 96.44 83 LYS A C 1
ATOM 633 O O . LYS A 1 83 ? -1.972 -5.411 -8.973 1.00 96.44 83 LYS A O 1
ATOM 638 N N . ASN A 1 84 ? -2.782 -3.464 -8.181 1.00 95.06 84 ASN A N 1
ATOM 639 C CA . ASN A 1 84 ? -1.667 -2.645 -8.656 1.00 95.06 84 ASN A CA 1
ATOM 640 C C . ASN A 1 84 ? -0.343 -3.067 -8.009 1.00 95.06 84 ASN A C 1
ATOM 642 O O . ASN A 1 84 ? 0.632 -3.338 -8.710 1.00 95.06 84 ASN A O 1
ATOM 646 N N . VAL A 1 85 ? -0.333 -3.173 -6.677 1.00 94.75 85 VAL A N 1
ATOM 647 C CA . VAL A 1 85 ? 0.852 -3.574 -5.906 1.00 94.75 85 VAL A CA 1
ATOM 648 C C . VAL A 1 85 ? 1.294 -4.986 -6.291 1.00 94.75 85 VAL A C 1
ATOM 650 O O . VAL A 1 85 ? 2.456 -5.197 -6.630 1.00 94.75 85 VAL A O 1
ATOM 653 N N . LEU A 1 86 ? 0.374 -5.954 -6.306 1.00 93.56 86 LEU A N 1
ATOM 654 C CA . LEU A 1 86 ? 0.693 -7.347 -6.628 1.00 93.56 86 LEU A CA 1
ATOM 655 C C . LEU A 1 86 ? 1.196 -7.518 -8.063 1.00 93.56 86 LEU A C 1
ATOM 657 O O . LEU A 1 86 ? 2.142 -8.277 -8.284 1.00 93.56 86 LEU A O 1
ATOM 661 N N . ALA A 1 87 ? 0.602 -6.809 -9.030 1.00 92.75 87 ALA A N 1
ATOM 662 C CA . ALA A 1 87 ? 1.083 -6.810 -10.407 1.00 92.75 87 ALA A CA 1
ATOM 663 C C . ALA A 1 87 ? 2.524 -6.296 -10.473 1.00 92.75 87 ALA A C 1
ATOM 665 O O . ALA A 1 87 ? 3.383 -6.973 -11.037 1.00 92.75 87 ALA A O 1
ATOM 666 N N . GLN A 1 88 ? 2.814 -5.162 -9.827 1.00 91.62 88 GLN A N 1
ATOM 667 C CA . GLN A 1 88 ? 4.154 -4.585 -9.833 1.00 91.62 88 GLN A CA 1
ATOM 668 C C . GLN A 1 88 ? 5.198 -5.542 -9.263 1.00 91.62 88 GLN A C 1
ATOM 670 O O . GLN A 1 88 ? 6.241 -5.772 -9.883 1.00 91.62 88 GLN A O 1
ATOM 675 N N . VAL A 1 89 ? 4.932 -6.091 -8.078 1.00 89.94 89 VAL A N 1
ATOM 676 C CA . VAL A 1 89 ? 5.903 -6.942 -7.392 1.00 89.94 89 VAL A CA 1
ATOM 677 C C . VAL A 1 89 ? 6.117 -8.247 -8.163 1.00 89.94 89 VAL A C 1
ATOM 679 O O . VAL A 1 89 ? 7.258 -8.679 -8.341 1.00 89.94 89 VAL A O 1
ATOM 682 N N . THR A 1 90 ? 5.045 -8.828 -8.710 1.00 89.12 90 THR A N 1
ATOM 683 C CA . THR A 1 90 ? 5.130 -10.041 -9.535 1.00 89.12 90 THR A CA 1
ATOM 684 C C . THR A 1 90 ? 5.960 -9.803 -10.794 1.00 89.12 90 THR A C 1
ATOM 686 O O . THR A 1 90 ? 6.868 -10.581 -11.079 1.00 89.12 90 THR A O 1
ATOM 689 N N . LEU A 1 91 ? 5.684 -8.726 -11.535 1.00 87.50 91 LEU A N 1
ATOM 690 C CA . LEU A 1 91 ? 6.361 -8.420 -12.798 1.00 87.50 91 LEU A CA 1
ATOM 691 C C . LEU A 1 91 ? 7.829 -8.046 -12.594 1.00 87.50 91 LEU A C 1
ATOM 693 O O . LEU A 1 91 ? 8.699 -8.556 -13.296 1.00 87.50 91 LEU A O 1
ATOM 697 N N . THR A 1 92 ? 8.123 -7.201 -11.605 1.00 82.12 92 THR A N 1
ATOM 698 C CA . THR A 1 92 ? 9.510 -6.823 -11.291 1.00 82.12 92 THR A CA 1
ATOM 699 C C . THR A 1 92 ? 10.303 -8.050 -10.841 1.00 82.12 92 THR A C 1
ATOM 701 O O . THR A 1 92 ? 11.428 -8.274 -11.279 1.00 82.12 92 THR A O 1
ATOM 704 N N . GLY A 1 93 ? 9.672 -8.915 -10.049 1.00 78.12 93 GLY A N 1
ATOM 705 C CA . GLY A 1 93 ? 10.260 -10.167 -9.610 1.00 78.12 93 GLY A CA 1
ATOM 706 C C . GLY A 1 93 ? 10.554 -11.189 -10.722 1.00 78.12 93 GLY A C 1
ATOM 707 O O . GLY A 1 93 ? 11.373 -12.083 -10.525 1.00 78.12 93 GLY A O 1
ATOM 708 N N . GLN A 1 94 ? 9.912 -11.096 -11.886 1.00 81.12 94 GLN A N 1
ATOM 709 C CA . GLN A 1 94 ? 10.267 -11.937 -13.037 1.00 81.12 94 GLN A CA 1
ATOM 710 C C . GLN A 1 94 ? 11.562 -11.478 -13.716 1.00 81.12 94 GLN A C 1
ATOM 712 O O . GLN A 1 94 ? 12.204 -12.276 -14.394 1.00 81.12 94 GLN A O 1
ATOM 717 N N . LEU A 1 95 ? 11.931 -10.206 -13.549 1.00 76.81 95 LEU A N 1
ATOM 718 C CA . LEU A 1 95 ? 13.153 -9.632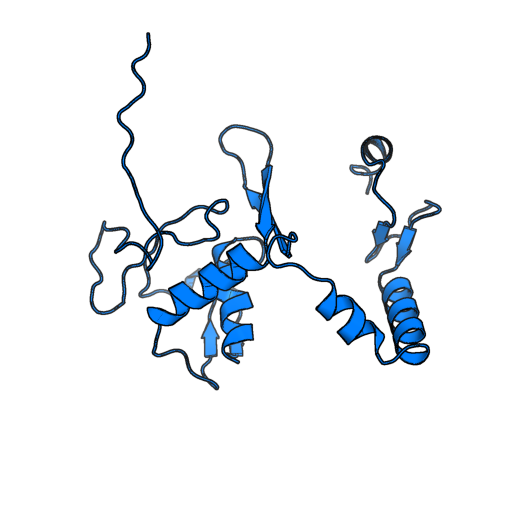 -14.110 1.00 76.81 95 LEU A CA 1
ATOM 719 C C . LEU A 1 95 ? 14.336 -9.719 -13.144 1.00 76.81 95 LEU A C 1
ATOM 721 O O . LEU A 1 95 ? 15.474 -9.793 -13.595 1.00 76.81 95 LEU A O 1
ATOM 725 N N . ILE A 1 96 ? 14.068 -9.719 -11.836 1.00 76.25 96 ILE A N 1
ATOM 726 C CA . ILE A 1 96 ? 15.074 -9.859 -10.780 1.00 76.25 96 ILE A CA 1
ATOM 727 C C . ILE A 1 96 ? 14.985 -11.284 -10.218 1.00 76.25 96 ILE A C 1
ATOM 729 O O . ILE A 1 96 ? 14.173 -11.593 -9.341 1.00 76.25 96 ILE A O 1
ATOM 733 N N . THR A 1 97 ? 15.783 -12.188 -10.787 1.00 74.00 97 THR A N 1
ATOM 734 C CA . THR A 1 97 ? 15.718 -13.632 -10.492 1.00 74.00 97 THR A CA 1
ATOM 735 C C . THR A 1 97 ? 16.668 -14.087 -9.390 1.00 74.00 97 THR A C 1
ATOM 737 O O . THR A 1 97 ? 16.435 -15.135 -8.786 1.00 74.00 97 THR A O 1
ATOM 740 N N . ASP A 1 98 ? 17.705 -13.303 -9.105 1.00 73.69 98 ASP A N 1
ATOM 741 C CA . ASP A 1 98 ? 18.753 -13.669 -8.141 1.00 73.69 98 ASP A CA 1
ATOM 742 C C . ASP A 1 98 ? 18.316 -13.472 -6.684 1.00 73.69 98 ASP A C 1
ATOM 744 O O . ASP A 1 98 ? 18.947 -13.992 -5.770 1.00 73.69 98 ASP A O 1
ATOM 748 N N . ASP A 1 99 ? 17.185 -12.797 -6.487 1.00 74.94 99 ASP A N 1
ATOM 749 C CA . ASP A 1 99 ? 16.522 -12.578 -5.210 1.00 74.94 99 ASP A CA 1
ATOM 750 C C . ASP A 1 99 ? 15.888 -13.864 -4.663 1.00 74.94 99 ASP A C 1
ATOM 752 O O . ASP A 1 99 ? 14.830 -14.309 -5.128 1.00 74.94 99 ASP A O 1
ATOM 756 N N . GLN A 1 100 ? 16.515 -14.428 -3.635 1.00 71.62 100 GLN A N 1
ATOM 757 C CA . GLN A 1 100 ? 16.159 -15.681 -2.976 1.00 71.62 100 GLN A CA 1
ATOM 758 C C . GLN A 1 100 ? 15.964 -15.503 -1.463 1.00 71.62 100 GLN A C 1
ATOM 760 O O . GLN A 1 100 ? 16.498 -14.587 -0.828 1.00 71.62 100 GLN A O 1
ATOM 765 N N . LEU A 1 101 ? 15.230 -16.441 -0.858 1.00 81.12 101 LEU A N 1
ATOM 766 C CA . LEU A 1 101 ? 15.104 -16.551 0.595 1.00 81.12 101 LEU A CA 1
ATOM 767 C C . LEU A 1 101 ? 16.497 -16.582 1.250 1.00 81.12 101 LEU A C 1
ATOM 769 O O . LEU A 1 101 ? 17.360 -17.370 0.865 1.00 81.12 101 LEU A O 1
ATOM 773 N N . GLY A 1 102 ? 16.701 -15.738 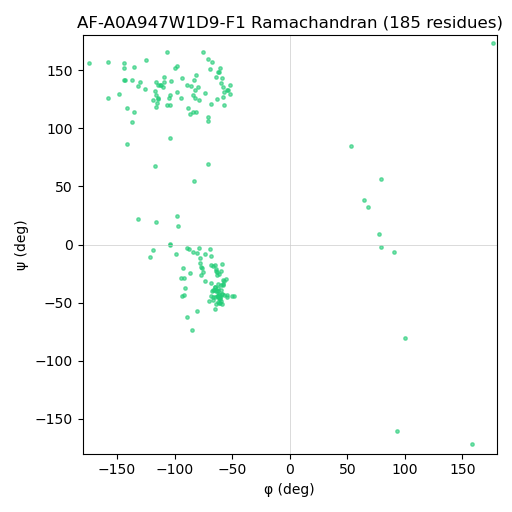2.262 1.00 77.94 102 GLY A N 1
ATOM 774 C CA . GLY A 1 102 ? 17.983 -15.609 2.962 1.00 77.94 102 GLY A CA 1
ATOM 775 C C . GLY A 1 102 ? 18.934 -14.565 2.370 1.00 77.94 102 GLY A C 1
ATOM 776 O O . GLY A 1 102 ? 19.957 -14.272 2.987 1.00 77.94 102 GLY A O 1
ATOM 777 N N . ASN A 1 103 ? 18.605 -13.952 1.228 1.00 83.75 103 ASN A N 1
ATOM 778 C CA . ASN A 1 103 ? 19.302 -12.745 0.797 1.00 83.75 103 ASN A CA 1
ATOM 779 C C . ASN A 1 103 ? 18.998 -11.563 1.728 1.00 83.75 103 ASN A C 1
ATOM 781 O O . ASN A 1 103 ? 17.977 -11.513 2.424 1.00 83.75 103 ASN A O 1
ATOM 785 N N . ILE A 1 104 ? 19.919 -10.602 1.717 1.00 78.25 104 ILE A N 1
ATOM 786 C CA . ILE A 1 104 ? 19.774 -9.311 2.380 1.00 78.25 104 ILE A CA 1
ATOM 787 C C . ILE A 1 104 ? 19.730 -8.265 1.281 1.00 78.25 104 ILE A C 1
ATOM 789 O O . ILE A 1 104 ? 20.637 -8.194 0.455 1.00 78.25 104 ILE A O 1
ATOM 793 N N . MET A 1 105 ? 18.683 -7.454 1.295 1.00 77.12 105 MET A N 1
ATOM 794 C CA . MET A 1 105 ? 18.486 -6.396 0.323 1.00 77.12 105 MET A CA 1
ATOM 795 C C . MET A 1 105 ? 18.510 -5.054 1.035 1.00 77.12 105 MET A C 1
ATOM 797 O O . MET A 1 105 ? 17.697 -4.769 1.925 1.00 77.12 105 MET A O 1
ATOM 801 N N . MET A 1 106 ? 19.488 -4.250 0.638 1.00 72.81 106 MET A N 1
ATOM 802 C CA . MET A 1 106 ? 19.652 -2.895 1.119 1.00 72.81 106 MET A CA 1
ATOM 803 C C . MET A 1 106 ? 18.807 -1.951 0.282 1.00 72.81 106 MET A C 1
ATOM 805 O O . MET A 1 106 ? 18.787 -2.040 -0.942 1.00 72.81 106 MET A O 1
ATOM 809 N N . PHE A 1 107 ? 18.136 -1.030 0.958 1.00 70.94 107 PHE A N 1
ATOM 810 C CA . PHE A 1 107 ? 17.354 0.002 0.309 1.00 70.94 107 PHE A CA 1
ATOM 811 C C . PHE A 1 107 ? 17.595 1.340 0.996 1.00 70.94 107 PHE A C 1
ATOM 813 O O . PHE A 1 107 ? 17.740 1.417 2.217 1.00 70.94 107 PHE A O 1
ATOM 820 N N . PHE A 1 108 ? 17.667 2.387 0.185 1.00 69.38 108 PHE A N 1
ATOM 821 C CA . PHE A 1 108 ? 18.082 3.719 0.614 1.00 69.38 108 PHE A CA 1
ATOM 822 C C . PHE A 1 108 ? 17.002 4.785 0.417 1.00 69.38 108 PHE A C 1
ATOM 824 O O . PHE A 1 108 ? 17.189 5.945 0.785 1.00 69.38 108 PHE A O 1
ATOM 831 N N . LEU A 1 109 ? 15.877 4.422 -0.201 1.00 81.19 109 LEU A N 1
ATOM 832 C CA . LEU A 1 109 ? 14.793 5.355 -0.456 1.00 81.19 109 LEU A CA 1
ATOM 833 C C . LEU A 1 109 ? 13.930 5.500 0.811 1.00 81.19 109 LEU A C 1
ATOM 835 O O . LEU A 1 109 ? 13.732 4.531 1.545 1.00 81.19 109 LEU A O 1
ATOM 839 N N . PRO A 1 110 ? 13.370 6.689 1.090 1.00 81.56 110 PRO A N 1
ATOM 840 C CA . PRO A 1 110 ? 12.414 6.844 2.181 1.00 81.56 110 PRO A CA 1
ATOM 841 C C . PRO A 1 110 ? 11.191 5.937 1.987 1.00 81.56 110 PRO A C 1
ATOM 843 O O . PRO A 1 110 ? 10.671 5.845 0.878 1.00 81.56 110 PRO A O 1
ATOM 846 N N . LEU A 1 111 ? 10.634 5.369 3.065 1.00 81.75 111 LEU A N 1
ATOM 847 C CA . LEU A 1 111 ? 9.421 4.523 3.017 1.00 81.75 111 LEU A CA 1
ATOM 848 C C . LEU A 1 111 ? 8.176 5.228 2.441 1.00 81.75 111 LEU A C 1
ATOM 850 O O . LEU A 1 111 ? 7.186 4.571 2.109 1.00 81.75 111 LEU A O 1
ATOM 854 N N . ALA A 1 112 ? 8.186 6.559 2.364 1.00 84.25 112 ALA A N 1
ATOM 855 C CA . ALA A 1 112 ? 7.141 7.349 1.713 1.00 84.25 112 ALA A CA 1
ATOM 856 C C . ALA A 1 112 ? 7.262 7.357 0.177 1.00 84.25 112 ALA A C 1
ATOM 858 O O . ALA A 1 112 ? 6.314 7.725 -0.509 1.00 84.25 112 ALA A O 1
ATOM 859 N N . HIS A 1 113 ? 8.409 6.956 -0.372 1.00 87.38 113 HIS A N 1
ATOM 860 C CA . HIS A 1 113 ? 8.634 6.861 -1.806 1.00 87.38 113 HIS A CA 1
ATOM 861 C C . HIS A 1 113 ? 8.026 5.566 -2.357 1.00 87.38 113 HIS A C 1
ATOM 863 O O . HIS A 1 113 ? 8.224 4.488 -1.796 1.00 87.38 113 HIS A O 1
ATOM 869 N N . VAL A 1 114 ? 7.332 5.645 -3.496 1.00 89.50 114 VAL A N 1
ATOM 870 C CA . VAL A 1 114 ? 6.667 4.481 -4.111 1.00 89.50 114 VAL A CA 1
ATOM 871 C C . VAL A 1 114 ? 7.645 3.353 -4.455 1.00 89.50 114 VAL A C 1
ATOM 873 O O . VAL A 1 114 ? 7.306 2.185 -4.296 1.00 89.50 114 VAL A O 1
ATOM 876 N N . GLY A 1 115 ? 8.874 3.697 -4.852 1.00 86.12 115 GLY A N 1
ATOM 877 C CA . GLY A 1 115 ? 9.934 2.722 -5.124 1.00 86.12 115 GLY A CA 1
ATOM 878 C C . GLY A 1 115 ? 10.332 1.912 -3.898 1.00 86.12 115 GLY A C 1
ATOM 879 O O . GLY A 1 115 ? 10.391 0.688 -3.979 1.00 86.12 115 GLY A O 1
ATOM 880 N N . GLU A 1 116 ? 10.496 2.570 -2.746 1.00 86.88 116 GLU A N 1
ATOM 881 C CA . GLU A 1 116 ? 10.749 1.862 -1.491 1.00 86.88 116 GLU A CA 1
ATOM 882 C C . GLU A 1 116 ? 9.532 1.042 -1.082 1.00 86.88 116 GLU A C 1
ATOM 884 O O . GLU A 1 116 ? 9.652 -0.115 -0.692 1.00 86.88 116 GLU A O 1
ATOM 889 N N . ARG A 1 117 ? 8.341 1.641 -1.164 1.00 90.31 117 ARG A N 1
ATOM 890 C CA . ARG A 1 117 ? 7.122 1.027 -0.649 1.00 90.31 117 ARG A CA 1
ATOM 891 C C . ARG A 1 117 ? 6.727 -0.219 -1.437 1.00 90.31 117 ARG A C 1
ATOM 893 O O . ARG A 1 117 ? 6.417 -1.245 -0.840 1.00 90.31 117 ARG A O 1
ATOM 900 N N . VAL A 1 118 ? 6.720 -0.133 -2.764 1.00 89.69 118 VAL A N 1
ATOM 901 C CA . VAL A 1 118 ? 6.226 -1.205 -3.634 1.00 89.69 118 VAL A CA 1
ATOM 902 C C . VAL A 1 118 ? 7.344 -2.177 -3.985 1.00 89.69 118 VAL A C 1
ATOM 904 O O . VAL A 1 118 ? 7.295 -3.342 -3.593 1.00 89.69 118 VAL A O 1
ATOM 907 N N . SER A 1 119 ? 8.376 -1.699 -4.675 1.00 82.44 119 SER A N 1
ATOM 908 C CA . SER A 1 119 ? 9.456 -2.558 -5.171 1.00 82.44 119 SER A CA 1
ATOM 909 C C . SER A 1 119 ? 10.442 -2.966 -4.079 1.00 82.44 119 SER A C 1
ATOM 911 O O . SER A 1 119 ? 11.041 -4.026 -4.187 1.00 82.44 119 SER A O 1
ATOM 913 N N . GLY A 1 120 ? 10.588 -2.174 -3.015 1.00 84.25 120 GLY A N 1
ATOM 914 C CA . GLY A 1 120 ? 11.400 -2.547 -1.861 1.00 84.25 120 GLY A CA 1
ATOM 915 C C . GLY A 1 120 ? 10.636 -3.399 -0.854 1.00 84.25 120 GLY A C 1
ATOM 916 O O . GLY A 1 120 ? 10.890 -4.590 -0.686 1.00 84.25 120 GLY A O 1
ATOM 917 N N . GLN A 1 121 ? 9.721 -2.794 -0.102 1.00 88.31 121 GLN A N 1
ATOM 918 C CA . GLN A 1 121 ? 9.065 -3.423 1.044 1.00 88.31 121 GLN A CA 1
ATOM 919 C C . GLN A 1 121 ? 8.192 -4.616 0.639 1.00 88.31 121 GLN A C 1
ATOM 921 O O . GLN A 1 121 ? 8.411 -5.715 1.150 1.00 88.31 121 GLN A O 1
ATOM 926 N N . PHE A 1 122 ? 7.234 -4.439 -0.276 1.00 90.19 122 PHE A N 1
ATOM 927 C CA . PHE A 1 122 ? 6.325 -5.534 -0.631 1.00 90.19 122 PHE A CA 1
ATOM 928 C C . PHE A 1 122 ? 7.017 -6.675 -1.383 1.00 90.19 122 PHE A C 1
ATOM 930 O O . PHE A 1 122 ? 6.689 -7.834 -1.136 1.00 90.19 122 PHE A O 1
ATOM 937 N N . MET A 1 123 ? 8.027 -6.387 -2.210 1.00 86.06 123 MET A N 1
ATOM 938 C CA . MET A 1 123 ? 8.847 -7.438 -2.825 1.00 86.06 123 MET A CA 1
ATOM 939 C C . MET A 1 123 ? 9.578 -8.290 -1.796 1.00 86.06 123 MET A C 1
ATOM 941 O O . MET A 1 123 ? 9.524 -9.519 -1.868 1.00 86.06 123 MET A O 1
ATOM 945 N N . ARG A 1 124 ? 10.207 -7.654 -0.804 1.00 85.81 124 ARG A N 1
ATOM 946 C CA . ARG A 1 124 ? 10.908 -8.370 0.266 1.00 85.81 124 ARG A CA 1
ATOM 947 C C . ARG A 1 124 ? 9.959 -9.246 1.075 1.00 85.81 124 ARG A C 1
ATOM 949 O O . ARG A 1 124 ? 10.289 -10.400 1.332 1.00 85.81 124 ARG A O 1
ATOM 956 N N . ILE A 1 125 ? 8.772 -8.735 1.408 1.00 88.12 125 ILE A N 1
ATOM 957 C CA . ILE A 1 125 ? 7.738 -9.514 2.104 1.00 88.12 125 ILE A CA 1
ATOM 958 C C . ILE A 1 125 ? 7.313 -10.720 1.257 1.00 88.12 125 ILE A C 1
ATOM 960 O O . ILE A 1 125 ? 7.283 -11.834 1.773 1.00 88.12 125 ILE A O 1
ATOM 964 N N . GLN A 1 126 ? 7.049 -10.530 -0.042 1.00 86.38 126 GLN A N 1
ATOM 965 C CA . GLN A 1 126 ? 6.644 -11.627 -0.927 1.00 86.38 126 GLN A CA 1
ATOM 966 C C . GLN A 1 126 ? 7.728 -12.712 -1.054 1.00 86.38 126 GLN A C 1
ATOM 968 O O . GLN A 1 126 ? 7.401 -13.888 -1.199 1.00 86.38 126 GLN A O 1
ATOM 973 N N . ARG A 1 127 ? 9.010 -12.331 -1.016 1.00 83.94 127 ARG A N 1
ATOM 974 C CA . ARG A 1 127 ? 10.148 -13.239 -1.244 1.00 83.94 127 ARG A CA 1
ATOM 975 C C . ARG A 1 127 ? 10.824 -13.760 0.024 1.00 83.94 127 ARG A C 1
ATOM 977 O O . ARG A 1 127 ? 11.692 -14.623 -0.070 1.00 83.94 127 ARG A O 1
ATOM 984 N N . GLY A 1 128 ? 10.455 -13.248 1.196 1.00 85.56 128 GLY A N 1
ATOM 985 C CA . GLY A 1 128 ? 11.130 -13.566 2.458 1.00 85.56 128 GLY A CA 1
ATOM 986 C C . GLY A 1 128 ? 12.556 -13.006 2.547 1.00 85.56 128 GLY A C 1
ATOM 987 O O . GLY A 1 128 ? 13.431 -13.627 3.147 1.00 85.56 128 GLY A O 1
ATOM 988 N N . ILE A 1 129 ? 12.816 -11.854 1.928 1.00 87.19 129 ILE A N 1
ATOM 989 C CA . ILE A 1 129 ? 14.145 -11.226 1.907 1.00 87.19 129 ILE A CA 1
ATOM 990 C C . ILE A 1 129 ? 14.309 -10.305 3.117 1.00 87.19 129 ILE A C 1
ATOM 992 O O . ILE A 1 129 ? 13.414 -9.527 3.453 1.00 87.19 129 ILE A O 1
ATOM 996 N N . THR A 1 130 ? 15.479 -10.361 3.756 1.00 85.19 130 THR A N 1
ATOM 997 C CA . THR A 1 130 ? 15.793 -9.508 4.910 1.00 85.19 130 THR A CA 1
ATOM 998 C C . THR A 1 130 ? 16.057 -8.074 4.454 1.00 85.19 130 THR A C 1
ATOM 1000 O O . THR A 1 130 ? 16.856 -7.841 3.546 1.00 85.19 130 THR A O 1
ATOM 1003 N N . ALA A 1 131 ? 15.418 -7.100 5.101 1.00 83.12 131 ALA A N 1
ATOM 1004 C CA . ALA A 1 131 ? 15.664 -5.682 4.854 1.00 83.12 131 ALA A CA 1
ATOM 1005 C C . ALA A 1 131 ? 16.894 -5.181 5.629 1.00 83.12 131 ALA A C 1
ATOM 1007 O O . ALA A 1 131 ? 16.995 -5.406 6.835 1.00 83.12 131 ALA A O 1
ATOM 1008 N N . ALA A 1 132 ? 17.782 -4.447 4.955 1.00 80.25 132 ALA A N 1
ATOM 1009 C CA . ALA A 1 132 ? 18.829 -3.647 5.590 1.00 80.25 132 ALA A CA 1
ATOM 1010 C C . ALA A 1 132 ? 18.591 -2.157 5.305 1.00 80.25 132 ALA A C 1
ATOM 1012 O O . ALA A 1 132 ? 18.549 -1.746 4.144 1.00 80.25 132 ALA A O 1
ATOM 1013 N N . TYR A 1 133 ? 18.443 -1.359 6.364 1.00 74.62 133 TYR A N 1
ATOM 1014 C CA . TYR A 1 133 ? 18.334 0.097 6.278 1.00 74.62 133 TYR A CA 1
ATOM 1015 C C . TYR A 1 133 ? 19.660 0.730 6.680 1.00 74.62 133 TYR A C 1
ATOM 1017 O O . TYR A 1 133 ? 20.324 0.259 7.605 1.00 74.62 133 TYR A O 1
ATOM 1025 N N . VAL A 1 134 ? 20.043 1.782 5.965 1.00 67.00 134 VAL A N 1
ATOM 1026 C CA . VAL A 1 134 ? 21.277 2.524 6.213 1.00 67.00 134 VAL A CA 1
ATOM 1027 C C . VAL A 1 134 ? 20.960 3.950 6.631 1.00 67.00 134 VAL A C 1
ATOM 1029 O O . VAL A 1 134 ? 20.069 4.582 6.070 1.00 67.00 134 VAL A O 1
ATOM 1032 N N . ASP A 1 135 ? 21.718 4.460 7.597 1.00 64.19 135 ASP A N 1
ATOM 1033 C CA . ASP A 1 135 ? 21.543 5.828 8.097 1.00 64.19 135 ASP A CA 1
ATOM 1034 C C . ASP A 1 135 ? 22.127 6.885 7.138 1.00 64.19 135 ASP A C 1
ATOM 1036 O O . ASP A 1 135 ? 21.760 8.056 7.204 1.00 64.19 135 ASP A O 1
ATOM 1040 N N . ASP A 1 136 ? 23.031 6.481 6.235 1.00 63.47 136 ASP A N 1
ATOM 1041 C CA . ASP A 1 136 ? 23.702 7.361 5.275 1.00 63.47 136 ASP A CA 1
ATOM 1042 C C . ASP A 1 136 ? 23.766 6.720 3.878 1.00 63.47 136 ASP A C 1
ATOM 1044 O O . ASP A 1 136 ? 24.559 5.816 3.603 1.00 63.47 136 ASP A O 1
ATOM 1048 N N . ILE A 1 137 ? 22.919 7.238 2.988 1.00 59.12 137 ILE A N 1
ATOM 1049 C CA . ILE A 1 137 ? 22.788 6.856 1.577 1.00 59.12 137 ILE A CA 1
ATOM 1050 C C . ILE A 1 137 ? 24.046 7.136 0.744 1.00 59.12 137 ILE A C 1
ATOM 1052 O O . ILE A 1 137 ? 24.257 6.487 -0.278 1.00 59.12 137 ILE A O 1
ATOM 1056 N N . THR A 1 138 ? 24.911 8.070 1.160 1.00 57.31 138 THR A N 1
ATOM 1057 C CA . THR A 1 138 ? 26.061 8.509 0.343 1.00 57.31 138 THR A CA 1
ATOM 1058 C C . THR A 1 138 ? 27.152 7.446 0.187 1.00 57.31 138 THR A C 1
ATOM 1060 O O . THR A 1 138 ? 28.129 7.655 -0.530 1.00 57.31 138 THR A O 1
ATOM 1063 N N . ARG A 1 139 ? 26.992 6.294 0.848 1.00 53.69 139 ARG A N 1
ATOM 1064 C CA . ARG A 1 139 ? 27.986 5.220 0.913 1.00 53.69 139 ARG A CA 1
ATOM 1065 C C . ARG A 1 139 ? 27.678 4.011 0.032 1.00 53.69 139 ARG A C 1
ATOM 1067 O O . ARG A 1 139 ? 28.462 3.066 0.056 1.00 53.69 139 ARG A O 1
ATOM 1074 N N . ILE A 1 140 ? 26.568 4.010 -0.709 1.00 55.16 140 ILE A N 1
ATOM 1075 C CA . ILE A 1 140 ? 26.108 2.841 -1.473 1.00 55.16 140 ILE A CA 1
ATOM 1076 C C . ILE A 1 140 ? 25.671 3.263 -2.872 1.00 55.16 140 ILE A C 1
ATOM 1078 O O . ILE A 1 140 ? 24.660 3.943 -3.003 1.00 55.16 140 ILE A O 1
ATOM 1082 N N . LEU A 1 141 ? 26.390 2.813 -3.902 1.00 52.16 141 LEU A N 1
ATOM 1083 C CA . LEU A 1 141 ? 25.904 2.745 -5.283 1.00 52.16 141 LEU A CA 1
ATOM 1084 C C . LEU A 1 141 ? 26.563 1.559 -6.002 1.00 52.16 141 LEU A C 1
ATOM 1086 O O . LEU A 1 141 ? 27.778 1.399 -5.905 1.00 52.16 141 LEU A O 1
ATOM 1090 N N . ASP A 1 142 ? 25.748 0.715 -6.645 1.00 47.38 142 ASP A N 1
ATOM 1091 C CA . ASP A 1 142 ? 25.708 0.533 -8.109 1.00 47.38 142 ASP A CA 1
ATOM 1092 C C . ASP A 1 142 ? 24.546 -0.415 -8.529 1.00 47.38 142 ASP A C 1
ATOM 1094 O O . ASP A 1 142 ? 24.078 -1.233 -7.737 1.00 47.38 142 ASP A O 1
ATOM 1098 N N . ASP A 1 143 ? 24.104 -0.256 -9.789 1.00 57.59 143 ASP A N 1
ATOM 1099 C CA . ASP A 1 143 ? 23.445 -1.232 -10.691 1.00 57.59 143 ASP A CA 1
ATOM 1100 C C . ASP A 1 143 ? 21.943 -1.611 -10.603 1.00 57.59 143 ASP A C 1
ATOM 1102 O O . ASP A 1 143 ? 21.586 -2.789 -10.653 1.00 57.59 143 ASP A O 1
ATOM 1106 N N . LEU A 1 144 ? 21.026 -0.629 -10.683 1.00 54.19 144 LEU A N 1
ATOM 1107 C CA . LEU A 1 144 ? 19.722 -0.837 -11.356 1.00 54.19 144 LEU A CA 1
ATOM 1108 C C . LEU A 1 144 ? 19.086 0.493 -11.817 1.00 54.19 144 LEU A C 1
ATOM 1110 O O . LEU A 1 144 ? 18.890 1.399 -11.010 1.00 54.19 144 LEU A O 1
ATOM 1114 N N . GLU A 1 145 ? 18.719 0.613 -13.100 1.00 62.69 145 GLU A N 1
ATOM 1115 C CA . GLU A 1 145 ? 18.041 1.801 -13.661 1.00 62.69 145 GLU A CA 1
ATOM 1116 C C . GLU A 1 145 ? 16.644 1.424 -14.176 1.00 62.69 145 GLU A C 1
ATOM 1118 O O . GLU A 1 145 ? 16.473 0.429 -14.880 1.00 62.69 145 GLU A O 1
ATOM 1123 N N . GLY A 1 146 ? 15.624 2.199 -13.811 1.00 65.69 146 GLY A N 1
ATOM 1124 C CA . GLY A 1 146 ? 14.236 1.956 -14.196 1.00 65.69 146 GLY A CA 1
ATOM 1125 C C . GLY A 1 146 ? 13.404 3.227 -14.112 1.00 65.69 146 GLY A C 1
ATOM 1126 O O . GLY A 1 146 ? 13.755 4.161 -13.391 1.00 65.69 146 GLY A O 1
ATOM 1127 N N . TYR A 1 147 ? 12.300 3.268 -14.856 1.00 79.44 147 TYR A N 1
ATOM 1128 C CA . TYR A 1 147 ? 11.421 4.435 -14.923 1.00 79.44 147 TYR A CA 1
ATOM 1129 C C . TYR A 1 147 ? 9.961 4.053 -14.705 1.00 79.44 147 TYR A C 1
ATOM 1131 O O . TYR A 1 147 ? 9.464 3.064 -15.246 1.00 79.44 147 TYR A O 1
ATOM 1139 N N . GLY A 1 148 ? 9.252 4.892 -13.961 1.00 77.56 148 GLY A N 1
ATOM 1140 C CA . GLY A 1 148 ? 7.801 4.904 -13.847 1.00 77.56 148 GLY A CA 1
ATOM 1141 C C . GLY A 1 148 ? 7.356 5.960 -12.837 1.00 77.56 148 GLY A C 1
ATOM 1142 O O . GLY A 1 148 ? 8.179 6.624 -12.202 1.00 77.56 148 GLY A O 1
ATOM 1143 N N . GLN A 1 149 ? 6.046 6.159 -12.739 1.00 82.69 149 GLN A N 1
ATOM 1144 C CA . GLN A 1 149 ? 5.435 7.152 -11.862 1.00 82.69 149 GLN A CA 1
ATOM 1145 C C . GLN A 1 149 ? 4.768 6.474 -10.660 1.00 82.69 149 GLN A C 1
ATOM 1147 O O . GLN A 1 149 ? 4.522 5.263 -10.645 1.00 82.69 149 GLN A O 1
ATOM 1152 N N . THR A 1 150 ? 4.437 7.261 -9.637 1.00 75.31 150 THR A N 1
ATOM 1153 C CA . THR A 1 150 ? 3.670 6.767 -8.487 1.00 75.31 150 THR A CA 1
ATOM 1154 C C . THR A 1 150 ? 2.322 6.215 -8.937 1.00 75.31 150 THR A C 1
ATOM 1156 O O . THR A 1 150 ? 1.933 5.129 -8.521 1.00 75.31 150 THR A O 1
ATOM 1159 N N . GLU A 1 151 ? 1.661 6.917 -9.854 1.00 85.06 151 GLU A N 1
ATOM 1160 C CA . GLU A 1 151 ? 0.373 6.576 -10.456 1.00 85.06 151 GLU A CA 1
ATOM 1161 C C . GLU A 1 151 ? 0.424 5.270 -11.260 1.00 85.06 151 GLU A C 1
ATOM 1163 O O . GLU A 1 151 ? -0.577 4.569 -11.373 1.00 85.06 151 GLU A O 1
ATOM 1168 N N . THR A 1 152 ? 1.601 4.900 -11.773 1.00 80.38 152 THR A N 1
ATOM 1169 C CA . THR A 1 152 ? 1.832 3.629 -12.471 1.00 80.38 152 THR A CA 1
ATOM 1170 C C . THR A 1 152 ? 2.421 2.562 -11.554 1.00 80.38 152 THR A C 1
ATOM 1172 O O . THR A 1 152 ? 2.923 1.552 -12.032 1.00 80.38 152 THR A O 1
ATOM 1175 N N . SER A 1 153 ? 2.353 2.762 -10.235 1.00 84.00 153 SER A N 1
ATOM 1176 C CA . SER A 1 153 ? 2.787 1.790 -9.226 1.00 84.00 153 SER A CA 1
ATOM 1177 C C . SER A 1 153 ? 4.286 1.485 -9.232 1.00 84.00 153 SER A C 1
ATOM 1179 O O . SER A 1 153 ? 4.660 0.355 -8.954 1.00 84.00 153 SER A O 1
ATOM 1181 N N . CYS A 1 154 ? 5.139 2.490 -9.467 1.00 81.75 154 CYS A N 1
ATOM 1182 C CA . CYS A 1 154 ? 6.612 2.440 -9.446 1.00 81.75 154 CYS A CA 1
ATOM 1183 C C . CYS A 1 154 ? 7.294 2.332 -10.813 1.00 81.75 154 CYS A C 1
ATOM 1185 O O . CYS A 1 154 ? 7.801 3.345 -11.279 1.00 81.75 154 CYS A O 1
ATOM 1187 N N . PHE A 1 155 ? 7.389 1.148 -11.429 1.00 82.38 155 PHE A N 1
ATOM 1188 C CA . PHE A 1 155 ? 8.153 0.965 -12.673 1.00 82.38 155 PHE A CA 1
ATOM 1189 C C . PHE A 1 155 ? 7.253 0.556 -13.833 1.00 82.38 155 PHE A C 1
ATOM 1191 O O . PHE A 1 155 ? 6.547 -0.440 -13.752 1.00 82.38 155 PHE A O 1
ATOM 1198 N N . CYS A 1 156 ? 7.362 1.275 -14.945 1.00 82.12 156 CYS A N 1
ATOM 1199 C CA . CYS A 1 156 ? 6.870 0.849 -16.252 1.00 82.12 156 CYS A CA 1
ATOM 1200 C C . CYS A 1 156 ? 7.976 0.177 -17.073 1.00 82.12 156 CYS A C 1
ATOM 1202 O O . CYS A 1 156 ? 7.687 -0.674 -17.919 1.00 82.12 156 CYS A O 1
ATOM 1204 N N . THR A 1 157 ? 9.234 0.562 -16.834 1.00 84.75 157 THR A N 1
ATOM 1205 C CA . THR A 1 157 ? 10.414 0.023 -17.512 1.00 84.75 157 THR A CA 1
ATOM 1206 C C . THR A 1 157 ? 11.550 -0.274 -16.539 1.00 84.75 157 THR A C 1
ATOM 1208 O O . THR A 1 157 ? 11.674 0.373 -15.497 1.00 84.75 157 THR A O 1
ATOM 1211 N N . LEU A 1 158 ? 12.397 -1.238 -16.902 1.00 79.38 158 LEU A N 1
ATOM 1212 C CA . LEU A 1 158 ? 13.578 -1.622 -16.130 1.00 79.38 158 LEU A CA 1
ATOM 1213 C C . LEU A 1 158 ? 14.740 -2.011 -17.058 1.00 79.38 158 LEU A C 1
ATOM 1215 O O . LEU A 1 158 ? 14.539 -2.666 -18.089 1.00 79.38 158 LEU A O 1
ATOM 1219 N N . CYS A 1 159 ? 15.960 -1.630 -16.689 1.00 77.38 159 CYS A N 1
ATOM 1220 C CA . CYS A 1 159 ? 17.202 -2.195 -17.205 1.00 77.38 159 CYS A CA 1
ATOM 1221 C C . CYS A 1 159 ? 17.580 -3.394 -16.333 1.00 77.38 159 CYS A C 1
ATOM 1223 O O . CYS A 1 159 ? 17.840 -3.233 -15.143 1.00 77.38 159 CYS A O 1
ATOM 1225 N N . SER A 1 160 ? 17.629 -4.596 -16.911 1.00 69.56 160 SER A N 1
ATOM 1226 C CA . SER A 1 160 ? 18.247 -5.727 -16.217 1.00 69.56 160 SER A CA 1
ATOM 1227 C C . SER A 1 160 ? 19.763 -5.513 -16.132 1.00 69.56 160 SER A C 1
ATOM 1229 O O . SER A 1 160 ? 20.321 -4.911 -17.057 1.00 69.56 160 SER A O 1
ATOM 1231 N N . PRO A 1 161 ? 20.443 -6.053 -15.105 1.00 67.31 161 PRO A N 1
ATOM 1232 C CA . PRO A 1 161 ? 21.899 -5.953 -14.978 1.00 67.31 161 PRO A CA 1
ATOM 1233 C C . PRO A 1 161 ? 22.638 -6.376 -16.262 1.00 67.31 161 PRO A C 1
ATOM 1235 O O . PRO A 1 161 ? 23.475 -5.640 -16.777 1.00 67.31 161 PRO A O 1
ATOM 1238 N N . ASP A 1 162 ? 22.214 -7.483 -16.882 1.00 70.69 162 ASP A N 1
ATOM 1239 C CA . ASP A 1 162 ? 22.830 -8.024 -18.108 1.00 70.69 162 ASP A CA 1
ATOM 1240 C C . ASP A 1 162 ? 22.536 -7.229 -19.395 1.00 70.69 162 ASP A C 1
ATOM 1242 O O . ASP A 1 162 ? 23.073 -7.532 -20.462 1.00 70.69 162 ASP A O 1
ATOM 1246 N N . ALA A 1 163 ? 21.642 -6.239 -19.337 1.00 72.25 163 ALA A N 1
ATOM 1247 C CA . ALA A 1 163 ? 21.222 -5.453 -20.497 1.00 72.25 163 ALA A CA 1
ATOM 1248 C C . ALA A 1 163 ? 21.240 -3.944 -20.224 1.00 72.25 163 ALA A C 1
ATOM 1250 O O . ALA A 1 163 ? 20.561 -3.182 -20.924 1.00 72.25 163 ALA A O 1
ATOM 1251 N N . TYR A 1 164 ? 22.014 -3.517 -19.222 1.00 74.81 164 TYR A N 1
ATOM 1252 C CA . TYR A 1 164 ? 22.155 -2.115 -18.872 1.00 74.81 164 TYR A CA 1
ATOM 1253 C C . TYR A 1 164 ? 22.674 -1.294 -20.059 1.00 74.81 164 TYR A C 1
ATOM 1255 O O . TYR A 1 164 ? 23.607 -1.679 -20.771 1.00 74.81 164 TYR A O 1
ATOM 1263 N N . ARG A 1 165 ? 22.058 -0.130 -20.276 1.00 73.38 165 ARG A N 1
ATOM 1264 C CA . ARG A 1 165 ? 22.509 0.851 -21.260 1.00 73.38 165 ARG A CA 1
ATOM 1265 C C . ARG A 1 165 ? 22.325 2.245 -20.688 1.00 73.38 165 ARG A C 1
ATOM 1267 O O . ARG A 1 165 ? 21.198 2.676 -20.475 1.00 73.38 165 ARG A O 1
ATOM 1274 N N . PHE A 1 166 ? 23.431 2.960 -20.527 1.00 71.38 166 PHE A N 1
ATOM 1275 C CA . PHE A 1 166 ? 23.425 4.337 -20.046 1.00 71.38 166 PHE A CA 1
ATOM 1276 C C . PHE A 1 166 ? 22.513 5.240 -20.896 1.00 71.38 166 PHE A C 1
ATOM 1278 O O . PHE A 1 166 ? 22.577 5.208 -22.130 1.00 71.38 166 PHE A O 1
ATOM 1285 N N . GLY A 1 167 ? 21.670 6.038 -20.234 1.00 71.12 167 GLY A N 1
ATOM 1286 C CA . GLY A 1 167 ? 20.713 6.945 -20.880 1.00 71.12 167 GLY A CA 1
ATOM 1287 C C . GLY A 1 167 ? 19.457 6.263 -21.438 1.00 71.12 167 GLY A C 1
ATOM 1288 O O . GLY A 1 167 ? 18.687 6.894 -22.161 1.00 71.12 167 GLY A O 1
ATOM 1289 N N . SER A 1 168 ? 19.248 4.981 -21.134 1.00 78.50 168 SER A N 1
ATOM 1290 C CA . SER A 1 168 ? 18.042 4.230 -21.476 1.00 78.50 168 SER A CA 1
ATOM 1291 C C . SER A 1 168 ? 17.271 3.887 -20.208 1.00 78.50 168 SER A C 1
ATOM 1293 O O . SER A 1 168 ? 17.840 3.387 -19.247 1.00 78.50 168 SER A O 1
ATOM 1295 N N . VAL A 1 169 ? 15.949 4.045 -20.251 1.00 79.81 169 VAL A N 1
ATOM 1296 C CA . VAL A 1 169 ? 15.052 3.654 -19.148 1.00 79.81 169 VAL A CA 1
ATOM 1297 C C . VAL A 1 169 ? 14.761 2.147 -19.099 1.00 79.81 169 VAL A C 1
ATOM 1299 O O . VAL A 1 169 ? 14.045 1.670 -18.219 1.00 79.81 169 VAL A O 1
ATOM 1302 N N . GLY A 1 170 ? 15.287 1.394 -20.065 1.00 83.56 170 GLY A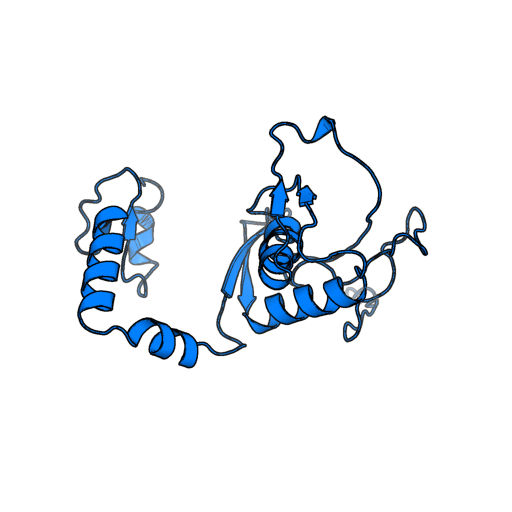 N 1
ATOM 1303 C CA . GLY A 1 170 ? 15.162 -0.057 -20.143 1.00 83.56 170 GLY A CA 1
ATOM 1304 C C . GLY A 1 170 ? 13.979 -0.524 -20.982 1.00 83.56 170 GLY A C 1
ATOM 1305 O O . GLY A 1 170 ? 13.482 0.198 -21.847 1.00 83.56 170 GLY A O 1
ATOM 1306 N N . ARG A 1 171 ? 13.561 -1.775 -20.774 1.00 85.50 171 ARG A N 1
ATOM 1307 C CA . ARG A 1 171 ? 12.436 -2.385 -21.503 1.00 85.50 171 ARG A CA 1
ATOM 1308 C C . ARG A 1 171 ? 11.160 -2.307 -20.684 1.00 85.50 171 ARG A C 1
ATOM 1310 O O . ARG A 1 171 ? 11.220 -2.282 -19.459 1.00 85.50 171 ARG A O 1
ATOM 1317 N N . THR A 1 172 ? 10.017 -2.299 -21.364 1.00 86.50 172 THR A N 1
ATOM 1318 C CA . THR A 1 172 ? 8.705 -2.377 -2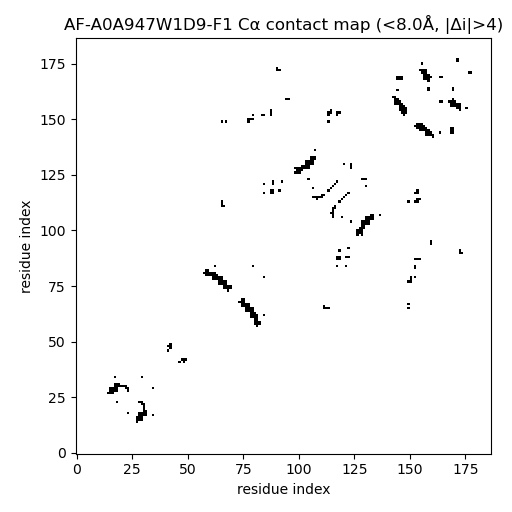0.715 1.00 86.50 172 THR A CA 1
ATOM 1319 C C . THR A 1 172 ? 8.570 -3.659 -19.907 1.00 86.50 172 THR A C 1
ATOM 1321 O O . THR A 1 172 ? 8.987 -4.731 -20.357 1.00 86.50 172 THR A O 1
ATOM 1324 N N . LEU A 1 173 ? 7.966 -3.550 -18.722 1.00 83.00 173 LEU A N 1
ATOM 1325 C CA . LEU A 1 173 ? 7.583 -4.730 -17.954 1.00 83.00 173 LEU A CA 1
ATOM 1326 C C . LEU A 1 173 ? 6.570 -5.574 -18.754 1.00 83.00 173 LEU A C 1
ATOM 1328 O O . LEU A 1 173 ? 5.770 -5.016 -19.514 1.00 83.00 173 LEU A O 1
ATOM 1332 N N . PRO A 1 174 ? 6.565 -6.912 -18.602 1.00 82.94 174 PRO A N 1
ATOM 1333 C CA . PRO A 1 174 ? 5.564 -7.753 -19.250 1.00 82.94 174 PRO A CA 1
ATOM 1334 C C . PRO A 1 174 ? 4.138 -7.284 -18.923 1.00 82.94 174 PRO A C 1
ATOM 1336 O O . PRO A 1 174 ? 3.812 -7.013 -17.774 1.00 82.94 174 PRO A O 1
ATOM 1339 N N . GLY A 1 175 ? 3.279 -7.165 -19.938 1.00 80.94 175 GLY A N 1
ATOM 1340 C CA . GLY A 1 175 ? 1.901 -6.687 -19.764 1.00 80.94 175 GLY A CA 1
ATOM 1341 C C . GLY A 1 175 ? 1.737 -5.165 -19.634 1.00 80.94 175 GLY A C 1
ATOM 1342 O O . GLY A 1 175 ? 0.600 -4.703 -19.580 1.00 80.94 175 GLY A O 1
ATOM 1343 N N . VAL A 1 176 ? 2.826 -4.386 -19.637 1.00 82.94 176 VAL A N 1
ATOM 1344 C CA . VAL A 1 176 ? 2.786 -2.918 -19.727 1.00 82.94 176 VAL A CA 1
ATOM 1345 C C . VAL A 1 176 ? 2.942 -2.488 -21.186 1.00 82.94 176 VAL A C 1
ATOM 1347 O O . VAL A 1 176 ? 3.910 -2.851 -21.854 1.00 82.94 176 VAL A O 1
ATOM 1350 N N . GLU A 1 177 ? 1.998 -1.687 -21.678 1.00 86.06 177 GLU A N 1
ATOM 1351 C CA . GLU A 1 177 ? 2.067 -1.044 -22.993 1.00 86.06 177 GLU A CA 1
ATOM 1352 C C . GLU A 1 177 ? 2.420 0.440 -22.816 1.00 86.06 177 GLU A C 1
ATOM 1354 O O . GLU A 1 177 ? 1.772 1.148 -22.047 1.00 86.06 177 GLU A O 1
ATOM 1359 N N . LEU A 1 178 ? 3.441 0.917 -23.533 1.00 83.19 178 LEU A N 1
ATOM 1360 C CA . LEU A 1 178 ? 3.812 2.333 -23.581 1.00 83.19 178 LEU A CA 1
ATOM 1361 C C . LEU A 1 178 ? 3.554 2.890 -24.978 1.00 83.19 178 LEU A C 1
ATOM 1363 O O . LEU A 1 178 ? 3.881 2.254 -25.980 1.00 83.19 178 LEU A O 1
ATOM 1367 N N . LYS A 1 179 ? 2.998 4.101 -25.038 1.00 82.62 179 LYS A N 1
ATOM 1368 C CA . LYS A 1 179 ? 2.772 4.847 -26.278 1.00 82.62 179 LYS A CA 1
ATOM 1369 C C . LYS A 1 179 ? 3.282 6.266 -26.112 1.00 82.62 179 LYS A C 1
ATOM 1371 O O . LYS A 1 179 ? 3.023 6.900 -25.093 1.00 82.62 179 LYS A O 1
ATOM 1376 N N . THR A 1 180 ? 3.977 6.767 -27.124 1.00 82.06 180 THR A N 1
ATOM 1377 C CA . THR A 1 180 ? 4.208 8.202 -27.281 1.00 82.06 180 THR A CA 1
ATOM 1378 C C . THR A 1 180 ? 2.939 8.809 -27.863 1.00 82.06 180 THR A C 1
ATOM 1380 O O . THR A 1 180 ? 2.463 8.343 -28.898 1.00 82.06 180 THR A O 1
ATOM 1383 N N . ALA A 1 181 ? 2.372 9.805 -27.193 1.00 77.00 181 ALA A N 1
ATOM 1384 C CA . ALA A 1 181 ? 1.329 10.624 -27.793 1.00 77.00 181 ALA A CA 1
ATOM 1385 C C . ALA A 1 181 ? 1.989 11.722 -28.635 1.00 77.00 181 ALA A C 1
ATOM 1387 O O . ALA A 1 181 ? 3.013 12.271 -28.222 1.00 77.00 181 ALA A O 1
ATOM 1388 N N . ASP A 1 182 ? 1.405 12.034 -29.791 1.00 82.62 182 ASP A N 1
ATOM 1389 C CA . ASP A 1 182 ? 1.732 13.268 -30.501 1.00 82.62 182 ASP A CA 1
ATOM 1390 C C . ASP A 1 182 ? 1.345 14.462 -29.617 1.00 82.62 182 ASP A C 1
ATOM 1392 O O . ASP A 1 182 ? 0.394 14.375 -28.830 1.00 82.62 182 ASP A O 1
ATOM 1396 N N . GLU A 1 183 ? 2.081 15.573 -29.715 1.00 73.31 183 GLU A N 1
ATOM 1397 C CA . GLU A 1 183 ? 1.682 16.785 -29.001 1.00 73.31 183 GLU A CA 1
ATOM 1398 C C . GLU A 1 183 ? 0.263 17.177 -29.437 1.00 73.31 183 GLU A C 1
ATOM 1400 O O . GLU A 1 183 ? -0.015 17.207 -30.642 1.00 73.31 183 GLU A O 1
ATOM 1405 N N . PRO A 1 184 ? -0.656 17.454 -28.493 1.00 64.38 184 PRO A N 1
ATOM 1406 C CA . PRO A 1 184 ? -1.983 17.914 -28.858 1.00 64.38 184 PRO A CA 1
ATOM 1407 C C . PRO A 1 184 ? -1.8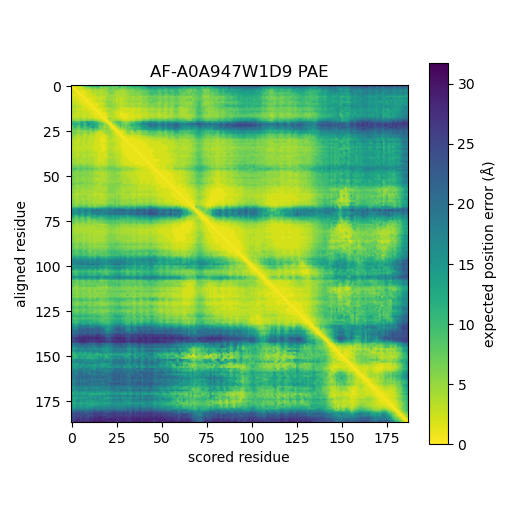35 19.189 -29.692 1.00 64.38 184 PRO A C 1
ATOM 1409 O O . PRO A 1 184 ? -1.154 20.131 -29.283 1.00 64.38 184 PRO A O 1
ATOM 1412 N N . SER A 1 185 ? -2.450 19.210 -30.877 1.00 64.50 185 SER A N 1
ATOM 1413 C CA . SER A 1 185 ? -2.537 20.426 -31.680 1.00 64.50 185 SER A CA 1
ATOM 1414 C C . SER A 1 185 ? -3.216 21.502 -30.837 1.00 64.50 185 SER A C 1
ATOM 1416 O O . SER A 1 185 ? -4.344 21.304 -30.385 1.00 64.50 185 SER A O 1
ATOM 1418 N N . ASN A 1 186 ? -2.520 22.615 -30.601 1.00 58.38 186 ASN A N 1
ATOM 1419 C CA . ASN A 1 186 ? -3.085 23.810 -29.974 1.00 58.38 186 ASN A CA 1
ATOM 1420 C C . ASN A 1 186 ? -4.050 24.501 -30.957 1.00 58.38 186 ASN A C 1
ATOM 1422 O O . ASN A 1 186 ? -3.727 25.573 -31.468 1.00 58.38 186 ASN A O 1
ATOM 1426 N N . ASP A 1 187 ? -5.192 23.871 -31.235 1.00 52.91 187 ASP A N 1
ATOM 1427 C CA . ASP A 1 187 ? -6.341 24.484 -31.915 1.00 52.91 187 ASP A CA 1
ATOM 1428 C C . ASP A 1 187 ? -7.439 24.834 -30.899 1.00 52.91 187 ASP A C 1
ATOM 1430 O O . ASP A 1 187 ? -7.787 23.962 -30.065 1.00 52.91 187 ASP A O 1
#

Solvent-accessible surface area (backbone atoms only — not comparable to full-atom values): 11556 Å² total; per-residue (Å²): 110,83,83,50,65,84,48,52,86,78,41,87,83,68,72,71,45,77,24,87,90,59,90,65,99,45,95,51,44,44,43,50,68,58,51,51,52,51,50,52,53,50,40,71,77,36,75,60,51,63,60,59,51,57,74,64,65,50,53,80,41,75,68,49,72,40,68,42,86,39,97,88,51,77,65,46,72,39,75,36,24,42,47,48,50,53,50,41,34,54,52,53,46,71,71,49,71,86,77,42,70,79,41,76,48,74,56,75,60,57,74,72,38,49,54,28,41,38,64,42,51,50,33,24,66,76,50,56,34,42,80,42,82,65,99,61,60,94,78,68,87,89,84,79,49,61,37,56,43,68,84,61,52,26,59,48,20,41,26,45,78,96,64,63,50,93,98,51,51,51,47,64,41,85,94,54,86,87,81,86,75,76,80,79,78,94,120

Foldseek 3Di:
DVVCVVCVVVCPPDQAAEDDPDDDPDPRYDYPVVVVVVVVVVCVVPVCVVVVVVVPADQQDFDDWAWDPCPPDHIDTQTAGNVLLVVVLVQVCVLVPVQAAPAEDEDEDPCSDLCCVRNNPVNCVVHVHHYDYDPDPVPDDDDWAADDDVNSSGGQAIQRRVRDDPPDRHDGGPPRDDDDDDDPPPD

Sequence (187 aa):
MEKLKPHLHELPDLKWLICWDDELDEENSISLEALENRGAETLAASPGVIGDVENKIQPDDIAIIIYTSGTTGPPKGACLSHKNVLAQVTLTGQLITDDQLGNIMMFFLPLAHVGERVSGQFMRIQRGITAAYVDDITRILDDLEGYGQTETSCFCTLCSPDAYRFGSVGRTLPGVELKTADEPSND